Protein AF-A0A5C6ALD0-F1 (afdb_monomer)

Nearest PDB structures (foldseek):
  5f4y-assembly1_A  TM=2.436E-01  e=7.708E+00  Homo sapiens

Structure (mmCIF, N/CA/C/O backbone):
data_AF-A0A5C6ALD0-F1
#
_entry.id   AF-A0A5C6ALD0-F1
#
loop_
_atom_site.group_PDB
_atom_site.id
_atom_site.type_symbol
_atom_site.label_atom_id
_atom_site.label_alt_id
_atom_site.label_comp_id
_atom_site.label_asym_id
_atom_site.label_entity_id
_atom_site.label_seq_id
_atom_site.pdbx_PDB_ins_code
_atom_site.Cartn_x
_atom_site.Cartn_y
_atom_site.Cartn_z
_atom_site.occupancy
_atom_site.B_iso_or_equiv
_atom_site.auth_seq_id
_atom_site.auth_comp_id
_atom_site.auth_asym_id
_atom_site.auth_atom_id
_atom_site.pdbx_PDB_model_num
ATOM 1 N N . MET A 1 1 ? -8.438 16.516 -37.661 1.00 47.56 1 MET A N 1
ATOM 2 C CA . MET A 1 1 ? -7.735 15.286 -38.095 1.00 47.56 1 MET A CA 1
ATOM 3 C C . MET A 1 1 ? -7.647 15.291 -39.615 1.00 47.56 1 MET A C 1
ATOM 5 O O . MET A 1 1 ? -8.602 15.735 -40.230 1.00 47.56 1 MET A O 1
ATOM 9 N N . PHE A 1 2 ? -6.537 14.796 -40.175 1.00 42.16 2 PHE A N 1
ATOM 10 C CA . PHE A 1 2 ? -6.222 14.652 -41.613 1.00 42.16 2 PHE A CA 1
ATOM 11 C C . PHE A 1 2 ? -5.580 15.845 -42.342 1.00 42.16 2 PHE A C 1
ATOM 13 O O . PHE A 1 2 ? -6.106 16.357 -43.321 1.00 42.16 2 PHE A O 1
ATOM 20 N N . THR A 1 3 ? -4.362 16.214 -41.936 1.00 43.91 3 THR A N 1
ATOM 21 C CA . THR A 1 3 ? -3.445 17.046 -42.753 1.00 43.91 3 THR A CA 1
ATOM 22 C C . THR A 1 3 ? -2.139 16.341 -43.141 1.00 43.91 3 THR A C 1
ATOM 24 O O . THR A 1 3 ? -1.280 16.952 -43.761 1.00 43.91 3 THR A O 1
ATOM 27 N N . HIS A 1 4 ? -1.991 15.041 -42.859 1.00 41.41 4 HIS A N 1
ATOM 28 C CA . HIS A 1 4 ? -0.741 14.304 -43.118 1.00 41.41 4 HIS A CA 1
ATOM 29 C C . HIS A 1 4 ? -0.787 13.362 -44.334 1.00 41.41 4 HIS A C 1
ATOM 31 O O . HIS A 1 4 ? 0.205 12.714 -44.643 1.00 41.41 4 HIS A O 1
ATOM 37 N N . PHE A 1 5 ? -1.896 13.316 -45.081 1.00 42.81 5 PHE A N 1
ATOM 38 C CA . PHE A 1 5 ? -2.038 12.401 -46.226 1.00 42.81 5 PHE A CA 1
ATOM 39 C C . PHE A 1 5 ? -1.690 13.015 -47.595 1.00 42.81 5 PHE A C 1
ATOM 41 O O . PHE A 1 5 ? -1.869 12.368 -48.620 1.00 42.81 5 PHE A O 1
ATOM 48 N N . ARG A 1 6 ? -1.183 14.257 -47.640 1.00 40.97 6 ARG A N 1
ATOM 49 C CA . ARG A 1 6 ? -0.839 14.949 -48.901 1.00 40.97 6 ARG A CA 1
ATOM 50 C C . ARG A 1 6 ? 0.656 15.108 -49.185 1.00 40.97 6 ARG A C 1
ATOM 52 O O . ARG A 1 6 ? 1.001 15.518 -50.285 1.00 40.97 6 ARG A O 1
ATOM 59 N N . ILE A 1 7 ? 1.538 14.720 -48.264 1.00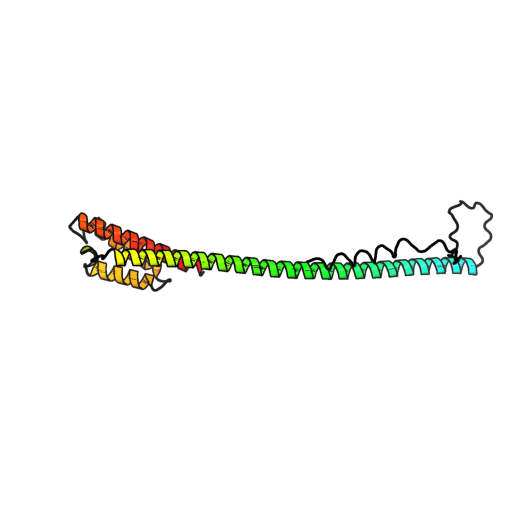 41.41 7 ILE A N 1
ATOM 60 C CA . ILE A 1 7 ? 2.997 14.788 -48.490 1.00 41.41 7 ILE A CA 1
ATOM 61 C C . ILE A 1 7 ? 3.548 13.466 -49.060 1.00 41.41 7 ILE A C 1
ATOM 63 O O . ILE A 1 7 ? 4.552 13.467 -49.763 1.00 41.41 7 ILE A O 1
ATOM 67 N N . ALA A 1 8 ? 2.829 12.351 -48.896 1.00 40.44 8 ALA A N 1
ATOM 68 C CA . ALA A 1 8 ? 3.222 11.061 -49.471 1.00 40.44 8 ALA A CA 1
ATOM 69 C C . ALA A 1 8 ? 3.021 10.961 -51.001 1.00 40.44 8 ALA A C 1
ATOM 71 O O . ALA A 1 8 ? 3.560 10.052 -51.623 1.00 40.44 8 ALA A O 1
ATOM 72 N N . LEU A 1 9 ? 2.282 11.889 -51.625 1.00 42.06 9 LEU A N 1
ATOM 73 C CA . LEU A 1 9 ? 1.991 11.837 -53.066 1.00 42.06 9 LEU A CA 1
ATOM 74 C C . LEU A 1 9 ? 2.988 12.634 -53.927 1.00 42.06 9 LEU A C 1
ATOM 76 O O . LEU A 1 9 ? 3.088 12.379 -55.120 1.00 42.06 9 LEU A O 1
ATOM 80 N N . VAL A 1 10 ? 3.769 13.549 -53.342 1.00 41.25 10 VAL A N 1
ATOM 81 C CA . VAL A 1 10 ? 4.773 14.334 -54.093 1.00 41.25 10 VAL A CA 1
ATOM 82 C C . VAL A 1 10 ? 6.108 13.584 -54.216 1.00 41.25 10 VAL A C 1
ATOM 84 O O . VAL A 1 10 ? 6.849 13.792 -55.172 1.00 41.25 10 VAL A O 1
ATOM 87 N N . LEU A 1 11 ? 6.385 12.634 -53.317 1.00 39.75 11 LEU A N 1
ATOM 88 C CA . LEU A 1 11 ? 7.575 11.772 -53.386 1.00 39.75 11 LEU A CA 1
ATOM 89 C C . LEU A 1 11 ? 7.398 10.536 -54.286 1.00 39.75 11 LEU A C 1
ATOM 91 O O . LEU A 1 11 ? 8.390 9.939 -54.691 1.00 39.75 11 LEU A O 1
ATOM 95 N N . ALA A 1 12 ? 6.164 10.182 -54.662 1.00 40.03 12 ALA A N 1
ATOM 96 C CA . ALA A 1 12 ? 5.894 9.045 -55.549 1.00 40.03 12 ALA A CA 1
ATOM 97 C C . ALA A 1 12 ? 5.946 9.403 -57.049 1.00 40.03 12 ALA A C 1
ATOM 99 O O . ALA A 1 12 ? 6.139 8.526 -57.886 1.00 40.03 12 ALA A O 1
ATOM 100 N N . THR A 1 13 ? 5.839 10.685 -57.413 1.00 41.19 13 THR A N 1
ATOM 101 C CA . THR A 1 13 ? 5.914 11.137 -58.817 1.00 41.19 13 THR A CA 1
ATOM 102 C C . THR A 1 13 ? 7.311 11.568 -59.263 1.00 41.19 13 THR A C 1
ATOM 104 O O . THR A 1 13 ? 7.501 11.859 -60.439 1.00 41.19 13 THR A O 1
ATOM 107 N N . ALA A 1 14 ? 8.309 11.551 -58.375 1.00 35.12 14 ALA A N 1
ATOM 108 C CA . ALA A 1 14 ? 9.706 11.795 -58.748 1.00 35.12 14 ALA A CA 1
ATOM 109 C C . ALA A 1 14 ? 10.450 10.523 -59.207 1.00 35.12 14 ALA A C 1
ATOM 111 O O . ALA A 1 14 ? 11.571 10.622 -59.693 1.00 35.12 14 ALA A O 1
ATOM 112 N N . ILE A 1 15 ? 9.837 9.338 -59.077 1.00 42.53 15 ILE A N 1
ATOM 113 C CA . ILE A 1 15 ? 10.493 8.051 -59.382 1.00 42.53 15 ILE A CA 1
ATOM 114 C C . ILE A 1 15 ? 9.990 7.420 -60.699 1.00 42.53 15 ILE A C 1
ATOM 116 O O . ILE A 1 15 ? 10.623 6.505 -61.212 1.00 42.53 15 ILE A O 1
ATOM 120 N N . CYS A 1 16 ? 8.926 7.941 -61.328 1.00 37.84 16 CYS A N 1
ATOM 121 C CA . CYS A 1 16 ? 8.325 7.297 -62.512 1.00 37.84 16 CYS A CA 1
ATOM 122 C C . CYS A 1 16 ? 8.219 8.148 -63.790 1.00 37.84 16 CYS A C 1
ATOM 124 O O . CYS A 1 16 ? 7.551 7.727 -64.731 1.00 37.84 16 CYS A O 1
ATOM 126 N N . SER A 1 17 ? 8.844 9.323 -63.901 1.00 38.28 17 SER A N 1
ATOM 127 C CA . SER A 1 17 ? 8.776 10.104 -65.152 1.00 38.28 17 SER A CA 1
ATOM 128 C C . SER A 1 17 ? 10.004 10.981 -65.383 1.00 38.28 17 SER A C 1
ATOM 130 O O . SER A 1 17 ? 9.930 12.203 -65.384 1.00 38.28 17 SER A O 1
ATOM 132 N N . SER A 1 18 ? 11.132 10.342 -65.668 1.00 37.34 18 SER A N 1
ATOM 133 C CA . SER A 1 18 ? 12.107 10.891 -66.609 1.00 37.34 18 SER A CA 1
ATOM 134 C C . SER A 1 18 ? 12.295 9.869 -67.721 1.00 37.34 18 SER A C 1
ATOM 136 O O . SER A 1 18 ? 13.113 8.956 -67.686 1.00 37.34 18 SER A O 1
ATOM 138 N N . THR A 1 19 ? 11.391 10.012 -68.683 1.00 37.28 19 THR A N 1
ATOM 139 C CA . THR A 1 19 ? 11.599 9.788 -70.109 1.00 37.28 19 THR A CA 1
ATOM 140 C C . THR A 1 19 ? 13.042 9.498 -70.505 1.00 37.28 19 THR A C 1
ATOM 142 O O . THR A 1 19 ? 13.931 10.333 -70.350 1.00 37.28 19 THR A O 1
ATOM 145 N N . VAL A 1 20 ? 13.191 8.323 -71.110 1.00 42.69 20 VAL A N 1
ATOM 146 C CA . VAL A 1 20 ? 14.097 7.988 -72.209 1.00 42.69 20 VAL A CA 1
ATOM 147 C C . VAL A 1 20 ? 14.504 9.240 -72.995 1.00 42.69 20 VAL A C 1
ATOM 149 O O . VAL A 1 20 ? 13.824 9.681 -73.915 1.00 42.69 20 VAL A O 1
ATOM 152 N N . GLY A 1 21 ? 15.624 9.821 -72.598 1.00 34.34 21 GLY A N 1
ATOM 153 C CA . GLY A 1 21 ? 16.376 10.800 -73.355 1.00 34.34 21 GLY A CA 1
ATOM 154 C C . GLY A 1 21 ? 17.800 10.297 -73.321 1.00 34.34 21 GLY A C 1
ATOM 155 O O . GLY A 1 21 ? 18.462 10.395 -72.293 1.00 34.34 21 GLY A O 1
ATOM 156 N N . GLN A 1 22 ? 18.228 9.666 -74.411 1.00 42.12 22 GLN A N 1
ATOM 157 C CA . GLN A 1 22 ? 19.610 9.257 -74.611 1.00 42.12 22 GLN A CA 1
ATOM 158 C C . GLN A 1 22 ? 20.514 10.489 -74.465 1.00 42.12 22 GLN A C 1
ATOM 160 O O . GLN A 1 22 ? 20.701 11.243 -75.414 1.00 42.12 22 GLN A O 1
ATOM 165 N N . SER A 1 23 ? 21.094 10.697 -73.287 1.00 35.31 23 SER A N 1
ATOM 166 C CA . SER A 1 23 ? 22.407 11.314 -73.199 1.00 35.31 23 SER A CA 1
ATOM 167 C C . SER A 1 23 ? 23.382 10.164 -73.007 1.00 35.31 23 SER A C 1
ATOM 169 O O . SER A 1 23 ? 23.429 9.490 -71.980 1.00 35.31 23 SER A O 1
ATOM 171 N N . THR A 1 24 ? 24.119 9.866 -74.070 1.00 44.69 24 THR A N 1
ATOM 172 C CA . THR A 1 24 ? 25.317 9.032 -74.028 1.00 44.69 24 THR A CA 1
ATOM 173 C C . THR A 1 24 ? 26.349 9.735 -73.154 1.00 44.69 24 THR A C 1
ATOM 175 O O . THR A 1 24 ? 27.266 10.386 -73.647 1.00 44.69 24 THR A O 1
ATOM 178 N N . GLN A 1 25 ? 26.174 9.647 -71.839 1.00 37.97 25 GLN A N 1
ATOM 179 C CA . GLN A 1 25 ? 27.229 9.929 -70.891 1.00 37.97 25 GLN A CA 1
ATOM 180 C C . GLN A 1 25 ? 28.052 8.650 -70.812 1.00 37.97 25 GLN A C 1
ATOM 182 O O . GLN A 1 25 ? 27.651 7.654 -70.215 1.00 37.97 25 GLN A O 1
ATOM 187 N N . SER A 1 26 ? 29.158 8.660 -71.547 1.00 41.19 26 SER A N 1
ATOM 188 C CA . SER A 1 26 ? 30.151 7.597 -71.613 1.00 41.19 26 SER A CA 1
ATOM 189 C C . SER A 1 26 ? 30.612 7.212 -70.206 1.00 41.19 26 SER A C 1
ATOM 191 O O . SER A 1 26 ? 31.485 7.863 -69.631 1.00 41.19 26 SER A O 1
ATOM 193 N N . GLY A 1 27 ? 30.011 6.162 -69.649 1.00 38.25 27 GLY A N 1
ATOM 194 C CA . GLY A 1 27 ? 30.560 5.460 -68.499 1.00 38.25 27 GLY A CA 1
ATOM 195 C C . GLY A 1 27 ? 31.882 4.791 -68.890 1.00 38.25 27 GLY A C 1
ATOM 196 O O . GLY A 1 27 ? 32.079 4.472 -70.068 1.00 38.25 27 GLY A O 1
ATOM 197 N N . PRO A 1 28 ? 32.809 4.580 -67.942 1.00 48.25 28 PRO A N 1
ATOM 198 C CA . PRO A 1 28 ? 33.998 3.792 -68.218 1.00 48.25 28 PRO A CA 1
ATOM 199 C C . PRO A 1 28 ? 33.555 2.398 -68.677 1.00 48.25 28 PRO A C 1
ATOM 201 O O . PRO A 1 28 ? 32.796 1.712 -67.993 1.00 48.25 28 PRO A O 1
ATOM 204 N N . TYR A 1 29 ? 33.985 2.024 -69.880 1.00 43.09 29 TYR A N 1
ATOM 205 C CA . TYR A 1 29 ? 33.762 0.712 -70.473 1.00 43.09 29 TYR A CA 1
ATOM 206 C C . TYR A 1 29 ? 34.340 -0.358 -69.541 1.00 43.09 29 TYR A C 1
ATOM 208 O O . TYR A 1 29 ? 35.558 -0.487 -69.416 1.00 43.09 29 TYR A O 1
ATOM 216 N N . TRP A 1 30 ? 33.467 -1.104 -68.870 1.00 40.94 30 TRP A N 1
ATOM 217 C CA . TRP A 1 30 ? 33.840 -2.348 -68.211 1.00 40.94 30 TRP A CA 1
ATOM 218 C C . TRP A 1 30 ? 33.859 -3.435 -69.286 1.00 40.94 30 TRP A C 1
ATOM 220 O O . TRP A 1 30 ? 32.805 -3.703 -69.869 1.00 40.94 30 TRP A O 1
ATOM 230 N N . PRO A 1 31 ? 35.015 -4.047 -69.597 1.00 40.59 31 PRO A N 1
ATOM 231 C CA . PRO A 1 31 ? 35.033 -5.168 -70.514 1.00 40.59 31 PRO A CA 1
ATOM 232 C C . PRO A 1 31 ? 34.273 -6.322 -69.859 1.00 40.59 31 PRO A C 1
ATOM 234 O O . PRO A 1 31 ? 34.564 -6.728 -68.733 1.00 40.59 31 PRO A O 1
ATOM 237 N N . SER A 1 32 ? 33.265 -6.809 -70.572 1.00 39.66 32 SER A N 1
ATOM 238 C CA . SER A 1 32 ? 32.539 -8.038 -70.287 1.00 39.66 32 SER A CA 1
ATOM 239 C C . SER A 1 32 ? 33.510 -9.199 -70.056 1.00 39.66 32 SER A C 1
ATOM 241 O O . SER A 1 32 ? 34.536 -9.303 -70.727 1.00 39.66 32 SER A O 1
ATOM 243 N N . ASN A 1 33 ? 33.155 -10.077 -69.112 1.00 41.72 33 ASN A N 1
ATOM 244 C CA . ASN A 1 33 ? 33.812 -11.355 -68.822 1.00 41.72 33 ASN A CA 1
ATOM 245 C C . ASN A 1 33 ? 33.741 -12.316 -70.028 1.00 41.72 33 ASN A C 1
ATOM 247 O O . ASN A 1 33 ? 33.060 -13.339 -69.983 1.00 41.72 33 ASN A O 1
ATOM 251 N N . GLU A 1 34 ? 34.441 -12.000 -71.109 1.00 41.84 34 GLU A N 1
ATOM 252 C CA . GLU A 1 34 ? 34.812 -12.960 -72.140 1.00 41.84 34 GLU A CA 1
ATOM 253 C C . GLU A 1 34 ? 36.211 -13.498 -71.809 1.00 41.84 34 GLU A C 1
ATOM 255 O O . GLU A 1 34 ? 37.117 -12.705 -71.531 1.00 41.84 34 GLU A O 1
ATOM 260 N N . PRO A 1 35 ? 36.444 -14.825 -71.829 1.00 44.66 35 PRO A N 1
ATOM 261 C CA . PRO A 1 35 ? 37.791 -15.366 -71.734 1.00 44.66 35 PRO A CA 1
ATOM 262 C C . PRO A 1 35 ? 38.540 -15.027 -73.028 1.00 44.66 35 PRO A C 1
ATOM 264 O O . PRO A 1 35 ? 38.529 -15.777 -74.003 1.00 44.66 35 PRO A O 1
ATOM 267 N N . TYR A 1 36 ? 39.169 -13.853 -73.044 1.00 40.59 36 TYR A N 1
ATOM 268 C CA . TYR A 1 36 ? 39.941 -13.344 -74.170 1.00 40.59 36 TYR A CA 1
ATOM 269 C C . TYR A 1 36 ? 41.269 -14.112 -74.272 1.00 40.59 36 TYR A C 1
ATOM 271 O O . TYR A 1 36 ? 42.311 -13.681 -73.781 1.00 40.59 36 TYR A O 1
ATOM 279 N N . TYR A 1 37 ? 41.245 -15.274 -74.926 1.00 39.97 37 TYR A N 1
ATOM 280 C CA . TYR A 1 37 ? 42.447 -15.921 -75.456 1.00 39.97 37 TYR A CA 1
ATOM 281 C C . TYR A 1 37 ? 42.882 -15.192 -76.738 1.00 39.97 37 TYR A C 1
ATOM 283 O O . TYR A 1 37 ? 42.715 -15.684 -77.850 1.00 39.97 37 TYR A O 1
ATOM 291 N N . GLY A 1 38 ? 43.411 -13.978 -76.579 1.00 37.31 38 GLY A N 1
ATOM 292 C CA . GLY A 1 38 ? 44.079 -13.210 -77.632 1.00 37.31 38 GLY A CA 1
ATOM 293 C C . GLY A 1 38 ? 45.544 -12.953 -77.261 1.00 37.31 38 GLY A C 1
ATOM 294 O O . GLY A 1 38 ? 45.864 -12.918 -76.071 1.00 37.31 38 GLY A O 1
ATOM 295 N N . PRO A 1 39 ? 46.457 -12.793 -78.238 1.00 41.31 39 PRO A N 1
ATOM 296 C CA . PRO A 1 39 ? 47.889 -12.686 -77.972 1.00 41.31 39 PRO A CA 1
ATOM 297 C C . PRO A 1 39 ? 48.172 -11.495 -77.050 1.00 41.31 39 PRO A C 1
ATOM 299 O O . PRO A 1 39 ? 47.864 -10.351 -77.390 1.00 41.31 39 PRO A O 1
ATOM 302 N N . GLN A 1 40 ? 48.754 -11.781 -75.881 1.00 46.69 40 GLN A N 1
ATOM 303 C CA . GLN A 1 40 ? 49.165 -10.800 -74.879 1.00 46.69 40 GLN A CA 1
ATOM 304 C C . GLN A 1 40 ? 50.178 -9.831 -75.500 1.00 46.69 40 GLN A C 1
ATOM 306 O O . GLN A 1 40 ? 51.379 -10.095 -75.538 1.00 46.69 40 GLN A O 1
ATOM 311 N N . ARG A 1 41 ? 49.705 -8.693 -76.017 1.00 49.56 41 ARG A N 1
ATOM 312 C CA . ARG A 1 41 ? 50.593 -7.562 -76.293 1.00 49.56 41 ARG A CA 1
ATOM 313 C C . ARG A 1 41 ? 51.067 -7.021 -74.942 1.00 49.56 41 ARG A C 1
ATOM 315 O O . ARG A 1 41 ? 50.229 -6.864 -74.053 1.00 49.56 41 ARG A O 1
ATOM 322 N N . PRO A 1 42 ? 52.365 -6.728 -74.765 1.00 49.56 42 PRO A N 1
ATOM 323 C CA . PRO A 1 42 ? 52.845 -6.148 -73.521 1.00 49.56 42 PRO A CA 1
ATOM 324 C C . PRO A 1 42 ? 52.100 -4.832 -73.281 1.00 49.56 42 PRO A C 1
ATOM 326 O O . PRO A 1 42 ? 52.130 -3.928 -74.119 1.00 49.56 42 PRO A O 1
ATOM 329 N N . LEU A 1 43 ? 51.379 -4.752 -72.159 1.00 56.09 43 LEU A N 1
ATOM 330 C CA . LEU A 1 43 ? 50.770 -3.513 -71.684 1.00 56.09 43 LEU A CA 1
ATOM 331 C C . LEU A 1 43 ? 51.861 -2.438 -71.658 1.00 56.09 43 LEU A C 1
ATOM 333 O O . LEU A 1 43 ? 52.932 -2.653 -71.090 1.00 56.09 43 LEU A O 1
ATOM 337 N N . SER A 1 44 ? 51.606 -1.281 -72.274 1.00 60.78 44 SER A N 1
ATOM 338 C CA . SER A 1 44 ? 52.513 -0.147 -72.112 1.00 60.78 44 SER A CA 1
ATOM 339 C C . SER A 1 44 ? 52.607 0.185 -70.621 1.00 60.78 44 SER A C 1
ATOM 341 O O . SER A 1 44 ? 51.613 0.080 -69.896 1.00 60.78 44 SER A O 1
ATOM 343 N N . ALA A 1 45 ? 53.786 0.594 -70.146 1.00 60.88 45 ALA A N 1
ATOM 344 C CA . ALA A 1 45 ? 53.995 0.933 -68.735 1.00 60.88 45 ALA A CA 1
ATOM 345 C C . ALA A 1 45 ? 52.938 1.932 -68.215 1.00 60.88 45 ALA A C 1
ATOM 347 O O . ALA A 1 45 ? 52.471 1.838 -67.083 1.00 60.88 45 ALA A O 1
ATOM 348 N N . THR A 1 46 ? 52.482 2.836 -69.086 1.00 69.44 46 THR A N 1
ATOM 349 C CA . THR A 1 46 ? 51.404 3.792 -68.818 1.00 69.44 46 THR A CA 1
ATOM 350 C C . THR A 1 46 ? 50.027 3.134 -68.654 1.00 69.44 46 THR A C 1
ATOM 352 O O . THR A 1 46 ? 49.245 3.574 -67.817 1.00 69.44 46 THR A O 1
ATOM 355 N N . GLY A 1 47 ? 49.708 2.091 -69.427 1.00 64.75 47 GLY A N 1
ATOM 356 C CA . GLY A 1 47 ? 48.442 1.355 -69.325 1.00 64.75 47 GLY A CA 1
ATOM 357 C C . GLY A 1 47 ? 48.346 0.522 -68.047 1.00 64.75 47 GLY A C 1
ATOM 358 O O . GLY A 1 47 ? 47.326 0.570 -67.363 1.00 64.75 47 GLY A O 1
ATOM 359 N N . ALA A 1 48 ? 49.435 -0.160 -67.679 1.00 68.38 48 ALA A N 1
ATOM 360 C CA . ALA A 1 48 ? 49.524 -0.884 -66.410 1.00 68.38 48 ALA A CA 1
ATOM 361 C C . ALA A 1 48 ? 49.394 0.067 -65.204 1.00 68.38 48 ALA A C 1
ATOM 363 O O . ALA A 1 48 ? 48.645 -0.219 -64.273 1.00 68.38 48 ALA A O 1
ATOM 364 N N . TRP A 1 49 ? 50.044 1.237 -65.260 1.00 75.69 49 TRP A N 1
ATOM 365 C CA . TRP A 1 49 ? 49.936 2.263 -64.218 1.00 75.69 49 TRP A CA 1
ATOM 366 C C . TRP A 1 49 ? 48.513 2.822 -64.076 1.00 75.69 49 TRP A C 1
ATOM 368 O O . TRP A 1 49 ? 48.022 2.961 -62.961 1.00 75.69 49 TRP A O 1
ATOM 378 N N . ARG A 1 50 ? 47.815 3.104 -65.187 1.00 70.06 50 ARG A N 1
ATOM 379 C CA . ARG A 1 50 ? 46.427 3.606 -65.150 1.00 70.06 50 ARG A CA 1
ATOM 380 C C . ARG A 1 50 ? 45.448 2.586 -64.581 1.00 70.06 50 ARG A C 1
ATOM 382 O O . ARG A 1 50 ? 44.549 2.969 -63.840 1.00 70.06 50 ARG A O 1
ATOM 389 N N . TYR A 1 51 ? 45.624 1.310 -64.917 1.00 75.06 51 TYR A N 1
ATOM 390 C CA . TYR A 1 51 ? 44.811 0.244 -64.343 1.00 75.06 51 TYR A CA 1
ATOM 391 C C . TYR A 1 51 ? 45.030 0.152 -62.829 1.00 75.06 51 TYR A C 1
ATOM 393 O O . TYR A 1 51 ? 44.070 0.235 -62.067 1.00 75.06 51 TYR A O 1
ATOM 401 N N . ASP A 1 52 ? 46.285 0.093 -62.384 1.00 73.19 52 ASP A N 1
ATOM 402 C CA . ASP A 1 52 ? 46.617 0.024 -60.958 1.00 73.19 52 ASP A CA 1
ATOM 403 C C . ASP A 1 52 ? 46.124 1.262 -60.182 1.00 73.19 52 ASP A C 1
ATOM 405 O O . ASP A 1 52 ? 45.591 1.153 -59.078 1.00 73.19 52 ASP A O 1
ATOM 409 N N . GLN A 1 53 ? 46.196 2.443 -60.799 1.00 75.69 53 GLN A N 1
ATOM 410 C CA . GLN A 1 53 ? 45.636 3.678 -60.254 1.00 75.69 53 GLN A CA 1
ATOM 411 C C . GLN A 1 53 ? 44.105 3.613 -60.124 1.00 75.69 53 GLN A C 1
ATOM 413 O O . GLN A 1 53 ? 43.568 3.948 -59.070 1.00 75.69 53 GLN A O 1
ATOM 418 N N . SER A 1 54 ? 43.400 3.118 -61.146 1.00 74.50 54 SER A N 1
ATOM 419 C CA . SER A 1 54 ? 41.937 2.978 -61.109 1.00 74.50 54 SER A CA 1
ATOM 420 C C . SER A 1 54 ? 41.462 1.980 -60.047 1.00 74.50 54 SER A C 1
ATOM 422 O O . SER A 1 54 ? 40.454 2.212 -59.384 1.00 74.50 54 SER A O 1
ATOM 424 N N . VAL A 1 55 ? 42.224 0.903 -59.823 1.00 78.50 55 VAL A N 1
ATOM 425 C CA . VAL A 1 55 ? 41.950 -0.080 -58.767 1.00 78.50 55 VAL A CA 1
ATOM 426 C C . VAL A 1 55 ? 42.121 0.560 -57.388 1.00 78.50 55 VAL A C 1
ATOM 428 O O . VAL A 1 55 ? 41.260 0.394 -56.522 1.00 78.50 55 VAL A O 1
ATOM 431 N N . ARG A 1 56 ? 43.186 1.345 -57.177 1.00 79.88 56 ARG A N 1
ATOM 432 C CA . ARG A 1 56 ? 43.386 2.086 -55.921 1.00 79.88 56 ARG A CA 1
ATOM 433 C C . ARG A 1 56 ? 42.273 3.098 -55.663 1.00 79.88 56 ARG A C 1
ATOM 435 O O . ARG A 1 56 ? 41.764 3.161 -54.547 1.00 79.88 56 ARG A O 1
ATOM 442 N N . GLU A 1 57 ? 41.875 3.856 -56.680 1.00 80.12 57 GLU A N 1
ATOM 443 C CA . GLU A 1 57 ? 40.783 4.832 -56.583 1.00 80.12 57 GLU A CA 1
ATOM 444 C C . GLU A 1 57 ? 39.440 4.153 -56.282 1.00 80.12 57 GLU A C 1
ATOM 446 O O . GLU A 1 57 ? 38.692 4.631 -55.429 1.00 80.12 57 GLU A O 1
ATOM 451 N N . PHE A 1 58 ? 39.171 2.995 -56.893 1.00 82.12 58 PHE A N 1
ATOM 452 C CA . PHE A 1 58 ? 37.985 2.190 -56.607 1.00 82.12 58 PHE A CA 1
ATOM 453 C C . PHE A 1 58 ? 37.944 1.716 -55.148 1.00 82.12 58 PHE A C 1
ATOM 455 O O . PHE A 1 58 ? 36.945 1.929 -54.459 1.00 82.12 58 PHE A O 1
ATOM 462 N N . TYR A 1 59 ? 39.030 1.128 -54.636 1.00 84.06 59 TYR A N 1
ATOM 463 C CA . TYR A 1 59 ? 39.081 0.688 -53.237 1.00 84.06 59 TYR A CA 1
ATOM 464 C C . TYR A 1 59 ? 39.030 1.853 -52.248 1.00 84.06 59 TYR A C 1
ATOM 466 O O . TYR A 1 59 ? 38.427 1.723 -51.183 1.00 84.06 59 TYR A O 1
ATOM 474 N N . HIS A 1 60 ? 39.607 3.002 -52.601 1.00 87.12 60 HIS A N 1
ATOM 475 C CA . HIS A 1 60 ? 39.505 4.212 -51.794 1.00 87.12 60 HIS A CA 1
ATOM 476 C C . HIS A 1 60 ? 38.058 4.729 -51.727 1.00 87.12 60 HIS A C 1
ATOM 478 O O . HIS A 1 60 ? 37.570 5.037 -50.641 1.00 87.12 60 HIS A O 1
ATOM 484 N N . ALA A 1 61 ? 37.346 4.767 -52.859 1.00 81.94 61 ALA A N 1
ATOM 485 C CA . ALA A 1 61 ? 35.936 5.160 -52.916 1.00 81.94 61 ALA A CA 1
ATOM 486 C C . ALA A 1 61 ? 35.022 4.179 -52.159 1.00 81.94 61 ALA A C 1
ATOM 488 O O . ALA A 1 61 ? 34.099 4.589 -51.457 1.00 81.94 61 ALA A O 1
ATOM 489 N N . LEU A 1 62 ? 35.304 2.878 -52.244 1.00 82.81 62 LEU A N 1
ATOM 490 C CA . LEU A 1 62 ? 34.559 1.856 -51.510 1.00 82.81 62 LEU A CA 1
ATOM 491 C C . LEU A 1 62 ? 34.833 1.942 -49.997 1.00 82.81 62 LEU A C 1
ATOM 493 O O . LEU A 1 62 ? 33.924 1.791 -49.181 1.00 82.81 62 LEU A O 1
ATOM 497 N N . GLY A 1 63 ? 36.074 2.256 -49.613 1.00 83.44 63 GLY A N 1
ATOM 498 C CA . GLY A 1 63 ? 36.459 2.540 -48.233 1.00 83.44 63 GLY A CA 1
ATOM 499 C C . GLY A 1 63 ? 35.741 3.762 -47.657 1.00 83.44 63 GLY A C 1
ATOM 500 O O . GLY A 1 63 ? 35.181 3.673 -46.564 1.00 83.44 63 GLY A O 1
ATOM 501 N N . SER A 1 64 ? 35.694 4.874 -48.397 1.00 84.81 64 SER A N 1
ATOM 502 C CA . SER A 1 64 ? 35.009 6.094 -47.952 1.00 84.81 64 SER A CA 1
ATOM 503 C C . SER A 1 64 ? 33.491 5.908 -47.857 1.00 84.81 64 SER A C 1
ATOM 505 O O . SER A 1 64 ? 32.878 6.349 -46.884 1.00 84.81 64 SER A O 1
ATOM 507 N N . GLN A 1 65 ? 32.878 5.176 -48.792 1.00 82.94 65 GLN A N 1
ATOM 508 C CA . GLN A 1 65 ? 31.451 4.850 -48.738 1.00 82.94 65 GLN A CA 1
ATOM 509 C C . GLN A 1 65 ? 31.104 3.968 -47.528 1.00 82.94 65 GLN A C 1
ATOM 511 O O . GLN A 1 65 ? 30.116 4.222 -46.834 1.00 82.94 65 GLN A O 1
ATOM 516 N N . ASN A 1 66 ? 31.931 2.962 -47.230 1.00 87.75 66 ASN A N 1
ATOM 517 C CA . ASN A 1 66 ? 31.739 2.105 -46.058 1.00 87.75 66 ASN A CA 1
ATOM 518 C C . ASN A 1 66 ? 31.914 2.873 -44.741 1.00 87.75 66 ASN A C 1
ATOM 520 O O . ASN A 1 66 ? 31.179 2.620 -43.786 1.00 87.75 66 ASN A O 1
ATOM 524 N N . GLN A 1 67 ? 32.847 3.828 -44.685 1.00 87.88 67 GLN A N 1
ATOM 525 C CA . GLN A 1 67 ? 33.031 4.701 -43.522 1.00 87.88 67 GLN A CA 1
ATOM 526 C C . GLN A 1 67 ? 31.809 5.595 -43.287 1.00 87.88 67 GLN A C 1
ATOM 528 O O . GLN A 1 67 ? 31.282 5.611 -42.177 1.00 87.88 67 GLN A O 1
ATOM 533 N N . LEU A 1 68 ? 31.294 6.248 -44.333 1.00 85.81 68 LEU A N 1
ATOM 534 C CA . LEU A 1 68 ? 30.085 7.076 -44.242 1.00 85.81 68 LEU A CA 1
ATOM 535 C C . LEU A 1 68 ? 28.860 6.261 -43.810 1.00 85.81 68 LEU A C 1
ATOM 537 O O . LEU A 1 68 ? 28.105 6.681 -42.935 1.00 85.81 68 LEU A O 1
ATOM 541 N N . SER A 1 69 ? 28.688 5.060 -44.368 1.00 84.38 69 SER A N 1
ATOM 542 C CA . SER A 1 69 ? 27.619 4.141 -43.959 1.00 84.38 69 SER A CA 1
ATOM 543 C C . SER A 1 69 ? 27.755 3.729 -42.486 1.00 84.38 69 SER A C 1
ATOM 545 O O . SER A 1 69 ? 26.775 3.704 -41.739 1.00 84.38 69 SER A O 1
ATOM 547 N N . ALA A 1 70 ? 28.977 3.463 -42.014 1.00 88.44 70 ALA A N 1
ATOM 548 C CA . ALA A 1 70 ? 29.226 3.138 -40.612 1.00 88.44 70 ALA A CA 1
ATOM 549 C C . ALA A 1 70 ? 28.928 4.316 -39.665 1.00 88.44 70 ALA A C 1
ATOM 551 O O . ALA A 1 70 ? 28.417 4.097 -38.565 1.00 88.44 70 ALA A O 1
ATOM 552 N N . GLU A 1 71 ? 29.222 5.551 -40.068 1.00 90.06 71 GLU A N 1
ATOM 553 C CA . GLU A 1 71 ? 28.916 6.755 -39.288 1.00 90.06 71 GLU A CA 1
ATOM 554 C C . GLU A 1 71 ? 27.413 7.026 -39.198 1.00 90.06 71 GLU A C 1
ATOM 556 O O . GLU A 1 71 ? 26.907 7.260 -38.097 1.00 90.06 71 GLU A O 1
ATOM 561 N N . LEU A 1 72 ? 26.685 6.901 -40.311 1.00 88.50 72 LEU A N 1
ATOM 562 C CA . LEU A 1 72 ? 25.223 7.017 -40.331 1.00 88.50 72 LEU A CA 1
ATOM 563 C C . LEU A 1 72 ? 24.571 5.975 -39.420 1.00 88.50 72 LEU A C 1
ATOM 565 O O . LEU A 1 72 ? 23.781 6.330 -38.547 1.00 88.50 72 LEU A O 1
ATOM 569 N N . ASN A 1 73 ? 24.993 4.712 -39.522 1.00 88.31 73 ASN A N 1
ATOM 570 C CA . ASN A 1 73 ? 24.501 3.647 -38.647 1.00 88.31 73 ASN A CA 1
ATOM 571 C C . ASN A 1 73 ? 24.779 3.942 -37.163 1.00 88.31 73 ASN A C 1
ATOM 573 O O . ASN A 1 73 ? 23.936 3.694 -36.302 1.00 88.31 73 ASN A O 1
ATOM 577 N N . ARG A 1 74 ? 25.952 4.495 -36.824 1.00 88.88 74 ARG A N 1
ATOM 578 C CA . ARG A 1 74 ? 26.266 4.894 -35.439 1.00 88.88 74 ARG A CA 1
ATOM 579 C C . ARG A 1 74 ? 25.363 6.022 -34.953 1.00 88.88 74 ARG A C 1
ATOM 581 O O . ARG A 1 74 ? 24.939 5.990 -33.796 1.00 88.88 74 ARG A O 1
ATOM 588 N N . PHE A 1 75 ? 25.069 6.993 -35.813 1.00 90.62 75 PHE A N 1
ATOM 589 C CA . PHE A 1 75 ? 24.168 8.095 -35.497 1.00 90.62 75 PHE A CA 1
ATOM 590 C C . PHE A 1 75 ? 22.727 7.607 -35.287 1.00 90.62 75 PHE A C 1
ATOM 592 O O . PHE A 1 75 ? 22.109 7.934 -34.273 1.00 90.62 75 PHE A O 1
ATOM 599 N N . GLU A 1 76 ? 22.217 6.747 -36.169 1.00 89.94 76 GLU A N 1
ATOM 600 C CA . GLU A 1 76 ? 20.898 6.113 -36.037 1.00 89.94 76 GLU A CA 1
ATOM 601 C C . GLU A 1 76 ? 20.795 5.263 -34.762 1.00 89.94 76 GLU A C 1
ATOM 603 O O . GLU A 1 76 ? 19.848 5.386 -33.987 1.00 89.94 76 GLU A O 1
ATOM 608 N N . ILE A 1 77 ? 21.821 4.466 -34.449 1.00 88.75 77 ILE A N 1
ATOM 609 C CA . ILE A 1 77 ? 21.873 3.721 -33.183 1.00 88.75 77 ILE A CA 1
ATOM 610 C C . ILE A 1 77 ? 21.864 4.684 -31.985 1.00 88.75 77 ILE A C 1
ATOM 612 O O . ILE A 1 77 ? 21.238 4.395 -30.961 1.00 88.75 77 ILE A O 1
ATOM 616 N N . GLY A 1 78 ? 22.557 5.819 -32.086 1.00 85.94 78 GLY A N 1
ATOM 617 C CA . GLY A 1 78 ? 22.578 6.859 -31.061 1.00 85.94 78 GLY A CA 1
ATOM 618 C C . GLY A 1 78 ? 21.192 7.445 -30.790 1.00 85.94 78 GLY A C 1
ATOM 619 O O . GLY A 1 78 ? 20.766 7.477 -29.631 1.00 85.94 78 GLY A O 1
ATOM 620 N N . THR A 1 79 ? 20.482 7.837 -31.849 1.00 89.81 79 THR A N 1
ATOM 621 C CA . THR A 1 79 ? 19.140 8.442 -31.781 1.00 89.81 79 THR A CA 1
ATOM 622 C C . THR A 1 79 ? 18.098 7.461 -31.242 1.00 89.81 79 THR A C 1
ATOM 624 O O . THR A 1 79 ? 17.424 7.764 -30.251 1.00 89.81 79 THR A O 1
ATOM 627 N N . VAL A 1 80 ? 18.059 6.232 -31.764 1.00 90.69 80 VAL A N 1
ATOM 628 C CA . VAL A 1 80 ? 17.157 5.173 -31.276 1.00 90.69 80 VAL A CA 1
ATOM 629 C C . VAL A 1 80 ? 17.423 4.859 -29.801 1.00 90.69 80 VAL A C 1
ATOM 631 O O . VAL A 1 80 ? 16.493 4.690 -29.009 1.00 90.69 80 VAL A O 1
ATOM 634 N N . ARG A 1 81 ? 18.694 4.828 -29.373 1.00 89.75 81 ARG A N 1
ATOM 635 C CA . ARG A 1 81 ? 19.040 4.619 -27.956 1.00 89.75 81 ARG A CA 1
ATOM 636 C C . ARG A 1 81 ? 18.601 5.782 -27.068 1.00 89.75 81 ARG A C 1
ATOM 638 O O . ARG A 1 81 ? 18.203 5.521 -25.932 1.00 89.75 81 ARG A O 1
ATOM 645 N N . SER A 1 82 ? 18.683 7.035 -27.524 1.00 86.69 82 SER A N 1
ATOM 646 C CA . SER A 1 82 ? 18.163 8.179 -26.760 1.00 86.69 82 SER A CA 1
ATOM 647 C C . SER A 1 82 ? 16.645 8.150 -26.634 1.00 86.69 82 SER A C 1
ATOM 649 O O . SER A 1 82 ? 16.148 8.293 -25.519 1.00 86.69 82 SER A O 1
ATOM 651 N N . GLU A 1 83 ? 15.920 7.864 -27.714 1.00 89.38 83 GLU A N 1
ATOM 652 C CA . GLU A 1 83 ? 14.458 7.742 -27.686 1.00 89.38 83 GLU A CA 1
ATOM 653 C C . GLU A 1 83 ? 14.013 6.593 -26.776 1.00 89.38 83 GLU A C 1
ATOM 655 O O . GLU A 1 83 ? 13.126 6.753 -25.939 1.00 89.38 83 GLU A O 1
ATOM 660 N N . ALA A 1 84 ? 14.690 5.443 -26.851 1.00 89.06 84 ALA A N 1
ATOM 661 C CA . ALA A 1 84 ? 14.407 4.305 -25.983 1.00 89.06 84 ALA A CA 1
ATOM 662 C C . ALA A 1 84 ? 14.699 4.586 -24.499 1.00 89.06 84 ALA A C 1
ATOM 664 O O . ALA A 1 84 ? 14.102 3.943 -23.632 1.00 89.06 84 ALA A O 1
ATOM 665 N N . ARG A 1 85 ? 15.641 5.484 -24.177 1.00 90.06 85 ARG A N 1
ATOM 666 C CA . ARG A 1 85 ? 15.881 5.939 -22.795 1.00 90.06 85 ARG A CA 1
ATOM 667 C C . ARG A 1 85 ? 14.778 6.888 -22.341 1.00 90.06 85 ARG A C 1
ATOM 669 O O . ARG A 1 85 ? 14.133 6.597 -21.343 1.00 90.06 85 ARG A O 1
ATOM 676 N N . PHE A 1 86 ? 14.485 7.915 -23.134 1.00 91.56 86 PHE A N 1
ATOM 677 C CA . PHE A 1 86 ? 13.416 8.873 -22.853 1.00 91.56 86 PHE A CA 1
ATOM 678 C C . PHE A 1 86 ? 12.064 8.181 -22.621 1.00 91.56 86 PHE A C 1
ATOM 680 O O . PHE A 1 86 ? 11.410 8.400 -21.605 1.00 91.56 86 PHE A O 1
ATOM 687 N N . ASN A 1 87 ? 11.690 7.248 -23.501 1.00 91.19 87 ASN A N 1
ATOM 688 C CA . ASN A 1 87 ? 10.453 6.481 -23.364 1.00 91.19 87 ASN A CA 1
ATOM 689 C C . ASN A 1 87 ? 10.445 5.589 -22.115 1.00 91.19 87 ASN A C 1
ATOM 691 O O . ASN A 1 87 ? 9.390 5.371 -21.520 1.00 91.19 87 ASN A O 1
ATOM 695 N N . ARG A 1 88 ? 11.596 5.046 -21.700 1.00 90.62 88 ARG A N 1
ATOM 696 C CA . ARG A 1 88 ? 11.691 4.270 -20.454 1.00 90.62 88 ARG A CA 1
ATOM 697 C C . ARG A 1 88 ? 11.498 5.154 -19.229 1.00 90.62 88 ARG A C 1
ATOM 699 O O . ARG A 1 88 ? 10.762 4.750 -18.330 1.00 90.62 88 ARG A O 1
ATOM 706 N N . ASP A 1 89 ? 12.104 6.334 -19.217 1.00 89.50 89 ASP A N 1
ATOM 707 C CA . ASP A 1 89 ? 12.001 7.277 -18.104 1.00 89.50 89 ASP A CA 1
ATOM 708 C C . ASP A 1 89 ? 10.573 7.826 -17.979 1.00 89.50 89 ASP A C 1
ATOM 710 O O . ASP A 1 89 ? 9.977 7.722 -16.907 1.00 89.50 89 ASP A O 1
ATOM 714 N N . ALA A 1 90 ? 9.948 8.230 -19.089 1.00 88.62 90 ALA A N 1
ATOM 715 C CA . ALA A 1 90 ? 8.544 8.648 -19.110 1.00 88.62 90 ALA A CA 1
ATOM 716 C C . ALA A 1 90 ? 7.594 7.535 -18.619 1.00 88.62 90 ALA A C 1
ATOM 718 O O . ALA A 1 90 ? 6.714 7.758 -17.786 1.00 88.62 90 ALA A O 1
ATOM 719 N N . ASN A 1 91 ? 7.799 6.290 -19.067 1.00 90.06 91 ASN A N 1
ATOM 720 C CA . ASN A 1 91 ? 7.006 5.153 -18.590 1.00 90.06 91 ASN A CA 1
ATOM 721 C C . ASN A 1 91 ? 7.232 4.858 -17.100 1.00 90.06 91 ASN A C 1
ATOM 723 O O . ASN A 1 91 ? 6.309 4.426 -16.404 1.00 90.06 91 ASN A O 1
ATOM 727 N N . ARG A 1 92 ? 8.449 5.073 -16.591 1.00 90.69 92 ARG A N 1
ATOM 728 C CA . ARG A 1 92 ? 8.756 4.930 -15.166 1.00 90.69 92 ARG A CA 1
ATOM 729 C C . ARG A 1 92 ? 8.023 5.988 -14.342 1.00 90.69 92 ARG A C 1
ATOM 731 O O . ARG A 1 92 ? 7.458 5.651 -13.301 1.00 90.69 92 ARG A O 1
ATOM 738 N N . GLU A 1 93 ? 7.976 7.228 -14.809 1.00 89.50 93 GLU A N 1
ATOM 739 C CA . GLU A 1 93 ? 7.239 8.310 -14.151 1.00 89.50 93 GLU A CA 1
ATOM 740 C C . GLU A 1 93 ? 5.739 8.017 -14.094 1.00 89.50 93 GLU A C 1
ATOM 742 O O . GLU A 1 93 ? 5.152 8.054 -13.014 1.00 89.50 93 GLU A O 1
ATOM 747 N N . ILE A 1 94 ? 5.134 7.586 -15.205 1.00 90.69 94 ILE A N 1
ATOM 748 C CA . ILE A 1 94 ? 3.710 7.214 -15.243 1.00 90.69 94 ILE A CA 1
ATOM 749 C C . ILE A 1 94 ? 3.412 6.082 -14.250 1.00 90.69 94 ILE A C 1
ATOM 751 O O . ILE A 1 94 ? 2.453 6.157 -13.481 1.00 90.69 94 ILE A O 1
ATOM 755 N N . ARG A 1 95 ? 4.252 5.041 -14.209 1.00 85.62 95 ARG A N 1
ATOM 756 C CA . ARG A 1 95 ? 4.070 3.919 -13.272 1.00 85.62 95 ARG A CA 1
ATOM 757 C C . ARG A 1 95 ? 4.193 4.354 -11.815 1.00 85.62 95 ARG A C 1
ATOM 759 O O . ARG A 1 95 ? 3.426 3.886 -10.976 1.00 85.62 95 ARG A O 1
ATOM 766 N N . THR A 1 96 ? 5.141 5.236 -11.501 1.00 91.12 96 THR A N 1
ATOM 767 C CA . THR A 1 96 ? 5.302 5.740 -10.128 1.00 91.12 96 THR A CA 1
ATOM 768 C C . THR A 1 96 ? 4.155 6.668 -9.727 1.00 91.12 96 THR A C 1
ATOM 770 O O . THR A 1 96 ? 3.678 6.567 -8.598 1.00 91.12 96 THR A O 1
ATOM 773 N N . ALA A 1 97 ? 3.645 7.496 -10.642 1.00 87.25 97 ALA A N 1
ATOM 774 C CA . ALA A 1 97 ? 2.455 8.315 -10.421 1.00 87.25 97 ALA A CA 1
ATOM 775 C C . ALA A 1 97 ? 1.213 7.451 -10.137 1.00 87.25 97 ALA A C 1
ATOM 777 O O . ALA A 1 97 ? 0.565 7.638 -9.109 1.00 87.25 97 ALA A O 1
ATOM 778 N N . GLN A 1 98 ? 0.952 6.431 -10.961 1.00 90.50 98 GLN A N 1
ATOM 779 C CA . GLN A 1 98 ? -0.155 5.489 -10.746 1.00 90.50 98 GLN A CA 1
ATOM 780 C C . GLN A 1 98 ? -0.025 4.718 -9.425 1.00 90.50 98 GLN A C 1
ATOM 782 O O . GLN A 1 98 ? -1.019 4.447 -8.754 1.00 90.50 98 GLN A O 1
ATOM 787 N N . ALA A 1 99 ? 1.196 4.347 -9.027 1.00 86.88 99 ALA A N 1
ATOM 788 C CA . ALA A 1 99 ? 1.422 3.703 -7.737 1.00 86.88 99 ALA A CA 1
ATOM 789 C C . ALA A 1 99 ? 1.078 4.645 -6.572 1.00 86.88 99 ALA A C 1
ATOM 791 O O . ALA A 1 99 ? 0.384 4.232 -5.644 1.00 86.88 99 ALA A O 1
ATOM 792 N N . ARG A 1 100 ? 1.503 5.915 -6.637 1.00 84.75 100 ARG A N 1
ATOM 793 C CA . ARG A 1 100 ? 1.181 6.936 -5.624 1.00 84.75 100 ARG A CA 1
ATOM 794 C C . ARG A 1 100 ? -0.320 7.184 -5.518 1.00 84.75 100 ARG A C 1
ATOM 796 O O . ARG A 1 100 ? -0.841 7.233 -4.408 1.00 84.75 100 ARG A O 1
ATOM 803 N N . GLU A 1 101 ? -1.010 7.276 -6.649 1.00 85.75 101 GLU A N 1
ATOM 804 C CA . GLU A 1 101 ? -2.464 7.452 -6.701 1.00 85.75 101 GLU A CA 1
ATOM 805 C C . GLU A 1 101 ? -3.195 6.277 -6.036 1.00 85.75 101 GLU A C 1
ATOM 807 O O . GLU A 1 101 ? -3.997 6.475 -5.128 1.00 85.75 101 GLU A O 1
ATOM 812 N N . ARG A 1 102 ? -2.823 5.032 -6.360 1.00 84.56 102 ARG A N 1
ATOM 813 C CA . ARG A 1 102 ? -3.409 3.841 -5.715 1.00 84.56 102 ARG A CA 1
ATOM 814 C C . ARG A 1 102 ? -3.185 3.809 -4.203 1.00 84.56 102 ARG A C 1
ATOM 816 O O . ARG A 1 102 ? -4.059 3.344 -3.466 1.00 84.56 102 ARG A O 1
ATOM 823 N N . LEU A 1 103 ? -2.019 4.258 -3.732 1.00 81.19 103 LEU A N 1
ATOM 824 C CA . LEU A 1 103 ? -1.729 4.366 -2.299 1.00 81.19 103 LEU A CA 1
ATOM 825 C C . LEU A 1 103 ? -2.596 5.442 -1.638 1.00 81.19 103 LEU A C 1
ATOM 827 O O . LEU A 1 103 ? -3.177 5.191 -0.581 1.00 81.19 103 LEU A O 1
ATOM 831 N N . HIS A 1 104 ? -2.738 6.597 -2.284 1.00 78.19 104 HIS A N 1
ATOM 832 C CA . HIS A 1 104 ? -3.605 7.681 -1.836 1.00 78.19 104 HIS A CA 1
ATOM 833 C C . HIS A 1 104 ? -5.074 7.231 -1.752 1.00 78.19 104 HIS A C 1
ATOM 835 O O . HIS A 1 104 ? -5.700 7.385 -0.706 1.00 78.19 104 HIS A O 1
ATOM 841 N N . ASP A 1 105 ? -5.598 6.553 -2.773 1.00 82.06 105 ASP A N 1
ATOM 842 C CA . ASP A 1 105 ? -6.967 6.017 -2.779 1.00 82.06 105 ASP A CA 1
ATOM 843 C C . ASP A 1 105 ? -7.192 4.940 -1.718 1.00 82.06 105 ASP A C 1
ATOM 845 O O . ASP A 1 105 ? -8.284 4.794 -1.158 1.00 82.06 105 ASP A O 1
ATOM 849 N N . ARG A 1 106 ? -6.174 4.116 -1.450 1.00 75.50 106 ARG A N 1
ATOM 850 C CA . ARG A 1 106 ? -6.237 3.132 -0.366 1.00 75.50 106 ARG A CA 1
ATOM 851 C C . ARG A 1 106 ? -6.331 3.833 0.985 1.00 75.50 106 ARG A C 1
ATOM 853 O O . ARG A 1 106 ? -7.155 3.418 1.800 1.00 75.50 106 ARG A O 1
ATOM 860 N N . ARG A 1 107 ? -5.545 4.891 1.192 1.00 74.31 107 ARG A N 1
ATOM 861 C CA . ARG A 1 107 ? -5.579 5.703 2.410 1.00 74.31 107 ARG A CA 1
ATOM 862 C C . ARG A 1 107 ? -6.929 6.389 2.585 1.00 74.31 107 ARG A C 1
ATOM 864 O O . ARG A 1 107 ? -7.542 6.209 3.627 1.00 74.31 107 ARG A O 1
ATOM 871 N N . HIS A 1 108 ? -7.452 7.053 1.553 1.00 74.69 108 HIS A N 1
ATOM 872 C CA . HIS A 1 108 ? -8.783 7.675 1.602 1.00 74.69 108 HIS A CA 1
ATOM 873 C C . HIS A 1 108 ? -9.877 6.681 1.973 1.00 74.69 108 HIS A C 1
ATOM 875 O O . HIS A 1 108 ? -10.715 6.972 2.818 1.00 74.69 108 HIS A O 1
ATOM 881 N N . ARG A 1 109 ? -9.845 5.465 1.417 1.00 73.25 109 ARG A N 1
ATOM 882 C CA . ARG A 1 109 ? -10.801 4.411 1.795 1.00 73.25 109 ARG A CA 1
ATOM 883 C C . ARG A 1 109 ? -10.629 3.937 3.238 1.00 73.25 109 ARG A C 1
ATOM 885 O O . ARG A 1 109 ? -11.618 3.578 3.871 1.00 73.25 109 ARG A O 1
ATOM 892 N N . GLN A 1 110 ? -9.401 3.877 3.747 1.00 72.12 110 GLN A N 1
ATOM 893 C CA . GLN A 1 110 ? -9.137 3.524 5.144 1.00 72.12 110 GLN A CA 1
ATOM 894 C C . GLN A 1 110 ? -9.597 4.630 6.096 1.00 72.12 110 GLN A C 1
ATOM 896 O O . GLN A 1 110 ? -10.265 4.326 7.080 1.00 72.12 110 GLN A O 1
ATOM 901 N N . ASP A 1 111 ? -9.308 5.889 5.779 1.00 70.31 111 ASP A N 1
ATOM 902 C CA . ASP A 1 111 ? -9.732 7.039 6.573 1.00 70.31 111 ASP A CA 1
ATOM 903 C C . ASP A 1 111 ? -11.259 7.212 6.529 1.00 70.31 111 ASP A C 1
ATOM 905 O O . ASP A 1 111 ? -11.868 7.391 7.577 1.00 70.31 111 ASP A O 1
ATOM 909 N N . ALA A 1 112 ? -11.910 7.015 5.378 1.00 70.69 112 ALA A N 1
ATOM 910 C CA . ALA A 1 112 ? -13.371 7.005 5.274 1.00 70.69 112 ALA A CA 1
ATOM 911 C C . ALA A 1 112 ? -14.011 5.883 6.111 1.00 70.69 112 ALA A C 1
ATOM 913 O O . ALA A 1 112 ? -14.999 6.111 6.801 1.00 70.69 112 ALA A O 1
ATOM 914 N N . LYS A 1 113 ? -13.428 4.675 6.113 1.00 70.19 113 LYS A N 1
ATOM 915 C CA . LYS A 1 113 ? -13.879 3.587 7.000 1.00 70.19 113 LYS A CA 1
ATOM 916 C C . LYS A 1 113 ? -13.658 3.913 8.474 1.00 70.1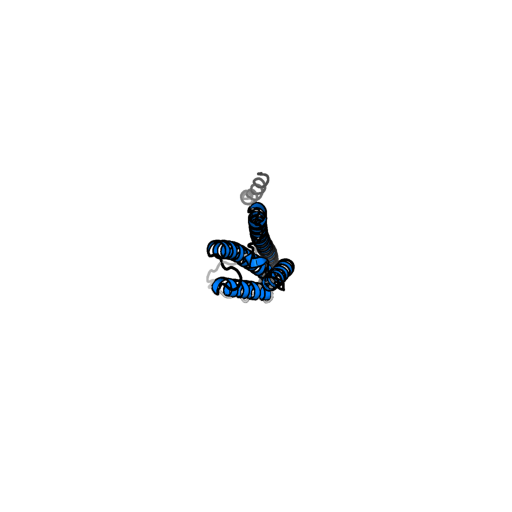9 113 LYS A C 1
ATOM 918 O O . LYS A 1 113 ? -14.481 3.536 9.300 1.00 70.19 113 LYS A O 1
ATOM 923 N N . ALA A 1 114 ? -12.551 4.571 8.810 1.00 65.62 114 ALA A N 1
ATOM 924 C CA . ALA A 1 114 ? -12.286 5.006 10.174 1.00 65.62 114 ALA A CA 1
ATOM 925 C C . ALA A 1 114 ? -13.307 6.063 10.623 1.00 65.62 114 ALA A C 1
ATOM 92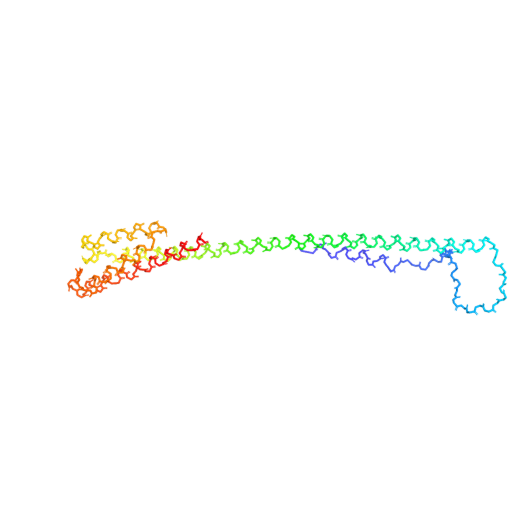7 O O . ALA A 1 114 ? -13.830 5.945 11.724 1.00 65.62 114 ALA A O 1
ATOM 928 N N . LEU A 1 115 ? -13.649 7.023 9.759 1.00 70.88 115 LEU A N 1
ATOM 929 C CA . LEU A 1 115 ? -14.692 8.021 10.015 1.00 70.88 115 LEU A CA 1
ATOM 930 C C . LEU A 1 115 ? -16.066 7.373 10.196 1.00 70.88 115 LEU A C 1
ATOM 932 O O . LEU A 1 115 ? -16.703 7.622 11.206 1.00 70.88 115 LEU A O 1
ATOM 936 N N . GLN A 1 116 ? -16.470 6.454 9.316 1.00 71.00 116 GLN A N 1
ATOM 937 C CA . GLN A 1 116 ? -17.732 5.714 9.468 1.00 71.00 116 GLN A CA 1
ATOM 938 C C . GLN A 1 116 ? -17.803 4.913 10.775 1.00 71.00 116 GLN A C 1
ATOM 940 O O . GLN A 1 116 ? -18.870 4.754 11.358 1.00 71.00 116 GLN A O 1
ATOM 945 N N . LEU A 1 117 ? -16.675 4.371 11.242 1.00 65.44 117 LEU A N 1
ATOM 946 C CA . LEU A 1 117 ? -16.609 3.666 12.522 1.00 65.44 117 LEU A CA 1
ATOM 947 C C . LEU A 1 117 ? -16.672 4.626 13.716 1.00 65.44 117 LEU A C 1
ATOM 949 O O . LEU A 1 117 ? -17.248 4.255 14.733 1.00 65.44 117 LEU A O 1
ATOM 953 N N . LEU A 1 118 ? -16.103 5.829 13.601 1.00 68.62 118 LEU A N 1
ATOM 954 C CA . LEU A 1 118 ? -16.246 6.885 14.606 1.00 68.62 118 LEU A CA 1
ATOM 955 C C . LEU A 1 118 ? -17.690 7.392 14.663 1.00 68.62 118 LEU A C 1
ATOM 957 O O . LEU A 1 118 ? -18.273 7.400 15.741 1.00 68.62 118 LEU A O 1
ATOM 961 N N . GLU A 1 119 ? -18.293 7.690 13.513 1.00 65.38 119 GLU A N 1
ATOM 962 C CA . GLU A 1 119 ? -19.711 8.046 13.398 1.00 65.38 119 GLU A CA 1
ATOM 963 C C . GLU A 1 119 ? -20.595 6.934 13.967 1.00 65.38 119 GLU A C 1
ATOM 965 O O . GLU A 1 119 ? -21.476 7.213 14.762 1.00 65.38 119 GLU A O 1
ATOM 970 N N . ALA A 1 120 ? -20.314 5.654 13.699 1.00 59.44 120 ALA A N 1
ATOM 971 C CA . ALA A 1 120 ? -21.063 4.547 14.300 1.00 59.44 120 ALA A CA 1
ATOM 972 C C . ALA A 1 120 ? -20.913 4.452 15.833 1.00 59.44 120 ALA A C 1
ATOM 974 O O . ALA A 1 120 ? -21.813 3.939 16.498 1.00 59.44 120 ALA A O 1
ATOM 975 N N . ILE A 1 121 ? -19.793 4.910 16.405 1.00 60.03 121 ILE A N 1
ATOM 976 C CA . ILE A 1 121 ? -19.605 5.007 17.862 1.00 60.03 121 ILE A CA 1
ATOM 977 C C . ILE A 1 121 ? -20.397 6.199 18.424 1.00 60.03 121 ILE A C 1
ATOM 979 O O . ILE A 1 121 ? -21.011 6.069 19.485 1.00 60.03 121 ILE A O 1
ATOM 983 N N . GLU A 1 122 ? -20.414 7.329 17.715 1.00 61.25 122 GLU A N 1
ATOM 984 C CA . GLU A 1 122 ? -21.131 8.551 18.102 1.00 61.25 122 GLU A CA 1
ATOM 985 C C . GLU A 1 122 ? -22.661 8.416 17.939 1.00 61.25 122 GLU A C 1
ATOM 987 O O . GLU A 1 122 ? -23.407 8.639 18.898 1.00 61.25 122 GLU A O 1
ATOM 992 N N . ASP A 1 123 ? -23.139 7.956 16.778 1.00 58.47 123 ASP A N 1
ATOM 993 C CA . ASP A 1 123 ? -24.554 7.726 16.437 1.00 58.47 123 ASP A CA 1
ATOM 994 C C . ASP A 1 123 ? -25.202 6.653 17.302 1.00 58.47 123 ASP A C 1
ATOM 996 O O . ASP A 1 123 ? -26.390 6.736 17.632 1.00 58.47 123 ASP A O 1
ATOM 1000 N N . ALA A 1 124 ? -24.425 5.658 17.736 1.00 52.59 124 ALA A N 1
ATOM 1001 C CA . ALA A 1 124 ? -24.908 4.658 18.675 1.00 52.59 124 ALA A CA 1
ATOM 1002 C C . ALA A 1 124 ? -25.274 5.255 20.051 1.00 52.59 124 ALA A C 1
ATOM 1004 O O . ALA A 1 124 ? -25.712 4.492 20.916 1.00 52.59 124 ALA A O 1
ATOM 1005 N N . LYS A 1 125 ? -25.138 6.584 20.265 1.00 46.84 125 LYS A N 1
ATOM 1006 C CA . LYS A 1 125 ? -25.433 7.287 21.528 1.00 46.84 125 LYS A CA 1
ATOM 1007 C C . LYS A 1 125 ? -24.925 6.462 22.705 1.00 46.84 125 LYS A C 1
ATOM 1009 O O . LYS A 1 125 ? -25.647 6.213 23.674 1.00 46.84 125 LYS A O 1
ATOM 1014 N N . VAL A 1 126 ? -23.704 5.940 22.567 1.00 55.19 126 VAL A N 1
ATOM 1015 C CA . VAL A 1 126 ? -23.147 4.991 23.520 1.00 55.19 126 VAL A CA 1
ATOM 1016 C C . VAL A 1 126 ? -22.836 5.788 24.773 1.00 55.19 126 VAL A C 1
ATOM 1018 O O . VAL A 1 126 ? -21.775 6.392 24.908 1.00 55.19 126 VAL A O 1
ATOM 1021 N N . VAL A 1 127 ? -23.764 5.774 25.729 1.00 61.12 127 VAL A N 1
ATOM 1022 C CA . VAL A 1 127 ? -23.362 5.806 27.130 1.00 61.12 127 VAL A CA 1
ATOM 1023 C C . VAL A 1 127 ? -22.327 4.697 27.233 1.00 61.12 127 VAL A C 1
ATOM 1025 O O . VAL A 1 127 ? -22.683 3.524 27.095 1.00 61.12 127 VAL A O 1
ATOM 1028 N N . TRP A 1 128 ? -21.047 5.082 27.325 1.00 69.94 128 TRP A N 1
ATOM 1029 C CA . TRP A 1 128 ? -19.941 4.141 27.461 1.00 69.94 128 TRP A CA 1
ATOM 1030 C C . TRP A 1 128 ? -20.374 3.082 28.466 1.00 69.94 128 TRP A C 1
ATOM 1032 O O . TRP A 1 128 ? -20.805 3.488 29.556 1.00 69.94 128 TRP A O 1
ATOM 1042 N N . PRO A 1 129 ? -20.315 1.782 28.103 1.00 75.31 129 PRO A N 1
ATOM 1043 C CA . PRO A 1 129 ? -20.644 0.705 29.015 1.00 75.31 129 PRO A CA 1
ATOM 1044 C C . PRO A 1 129 ? -20.132 1.024 30.418 1.00 75.31 129 PRO A C 1
ATOM 1046 O O . PRO A 1 129 ? -18.997 1.484 30.568 1.00 75.31 129 PRO A O 1
ATOM 1049 N N . THR A 1 130 ? -20.955 0.834 31.446 1.00 76.50 130 THR A N 1
ATOM 1050 C CA . THR A 1 130 ? -20.574 1.071 32.845 1.00 76.50 130 THR A CA 1
ATOM 1051 C C . THR A 1 130 ? -19.304 0.300 33.200 1.00 76.50 130 THR A C 1
ATOM 1053 O O . THR A 1 130 ? -18.492 0.786 33.985 1.00 76.50 130 THR A O 1
ATOM 1056 N N . ALA A 1 131 ? -19.051 -0.814 32.506 1.00 74.56 131 ALA A N 1
ATOM 1057 C CA . ALA A 1 131 ? -17.800 -1.563 32.547 1.00 74.56 131 ALA A CA 1
ATOM 1058 C C . ALA A 1 131 ? -16.538 -0.719 32.281 1.00 74.56 131 ALA A C 1
ATOM 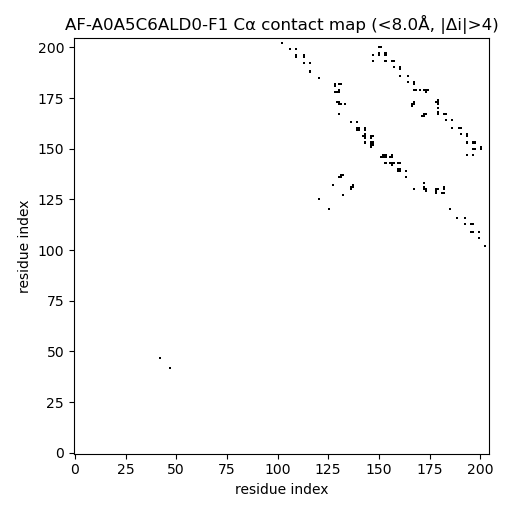1060 O O . ALA A 1 131 ? -15.470 -0.959 32.844 1.00 74.56 131 ALA A O 1
ATOM 1061 N N . PHE A 1 132 ? -16.660 0.297 31.431 1.00 81.62 132 PHE A N 1
ATOM 1062 C CA . PHE A 1 132 ? -15.592 1.219 31.060 1.00 81.62 132 PHE A CA 1
ATOM 1063 C C . PHE A 1 132 ? -15.515 2.460 31.953 1.00 81.62 132 PHE A C 1
ATOM 1065 O O . PHE A 1 132 ? -14.571 3.239 31.830 1.00 81.62 132 PHE A O 1
ATOM 1072 N N . GLN A 1 133 ? -16.456 2.637 32.887 1.00 79.75 133 GLN A N 1
ATOM 1073 C CA . GLN A 1 133 ? -16.367 3.680 33.914 1.00 79.75 133 GLN A CA 1
ATOM 1074 C C . GLN A 1 133 ? -15.368 3.324 35.022 1.00 79.75 133 GLN A C 1
ATOM 1076 O O . GLN A 1 133 ? -14.963 4.202 35.785 1.00 79.75 133 GLN A O 1
ATOM 1081 N N . ASN A 1 134 ? -14.915 2.065 35.087 1.00 81.75 134 ASN A N 1
ATOM 1082 C CA . ASN A 1 134 ? -13.836 1.658 35.978 1.00 81.75 134 ASN A CA 1
ATOM 1083 C C . ASN A 1 134 ? -12.572 2.512 35.705 1.00 81.75 134 ASN A C 1
ATOM 1085 O O . ASN A 1 134 ? -12.128 2.575 34.554 1.00 81.75 134 ASN A O 1
ATOM 1089 N N . PRO A 1 135 ? -11.950 3.140 36.726 1.00 79.94 135 PRO A N 1
ATOM 1090 C CA . PRO A 1 135 ? -10.765 3.983 36.548 1.00 79.94 135 PRO A CA 1
ATOM 1091 C C . PRO A 1 135 ? -9.613 3.302 35.797 1.00 79.94 135 PRO A C 1
ATOM 1093 O O . PRO A 1 135 ? -8.911 3.956 35.025 1.00 79.94 135 PRO A O 1
ATOM 1096 N N . TRP A 1 136 ? -9.429 1.993 35.992 1.00 88.44 136 TRP A N 1
ATOM 1097 C CA . TRP A 1 136 ? -8.419 1.189 35.301 1.00 88.44 136 TRP A CA 1
ATOM 1098 C C . TRP A 1 136 ? -8.722 1.057 33.801 1.00 88.44 136 TRP A C 1
ATOM 1100 O O . TRP A 1 136 ? -7.832 1.276 32.975 1.00 88.44 136 TRP A O 1
ATOM 1110 N N . ALA A 1 137 ? -9.979 0.766 33.448 1.00 82.38 137 ALA A N 1
ATOM 1111 C CA . ALA A 1 137 ? -10.416 0.617 32.059 1.00 82.38 137 ALA A CA 1
ATOM 1112 C C . ALA A 1 137 ? -10.418 1.969 31.339 1.00 82.38 137 ALA A C 1
ATOM 1114 O O . ALA A 1 137 ? -9.956 2.075 30.208 1.00 82.38 137 ALA A O 1
ATOM 1115 N N . LYS A 1 138 ? -10.858 3.026 32.027 1.00 78.62 138 LYS A N 1
ATOM 1116 C CA . LYS A 1 138 ? -10.908 4.392 31.501 1.00 78.62 138 LYS A CA 1
ATOM 1117 C C . LYS A 1 138 ? -9.525 4.947 31.159 1.00 78.62 138 LYS A C 1
ATOM 1119 O O . LYS A 1 138 ? -9.388 5.613 30.138 1.00 78.62 138 LYS A O 1
ATOM 1124 N N . ARG A 1 139 ? -8.503 4.675 31.985 1.00 81.38 139 ARG A N 1
ATOM 1125 C CA . ARG A 1 139 ? -7.109 5.057 31.681 1.00 81.38 139 ARG A CA 1
ATOM 1126 C C . ARG A 1 139 ? -6.609 4.361 30.418 1.00 81.38 139 ARG A C 1
ATOM 1128 O O . ARG A 1 139 ? -6.169 5.036 29.50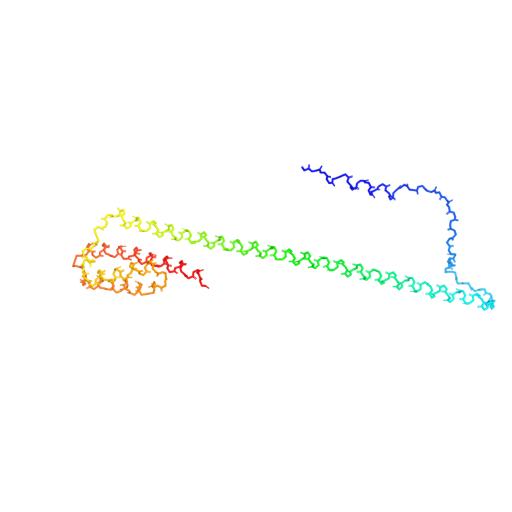3 1.00 81.38 139 ARG A O 1
ATOM 1135 N N . ARG A 1 140 ? -6.788 3.043 30.319 1.00 84.31 140 ARG A N 1
ATOM 1136 C CA . ARG A 1 140 ? -6.383 2.272 29.133 1.00 84.31 140 ARG A CA 1
ATOM 1137 C C . ARG A 1 140 ? -7.120 2.693 27.868 1.00 84.31 140 ARG A C 1
ATOM 1139 O O . ARG A 1 140 ? -6.513 2.804 26.818 1.00 84.31 140 ARG A O 1
ATOM 1146 N N . LEU A 1 141 ? -8.420 2.964 27.953 1.00 83.25 141 LEU A N 1
ATOM 1147 C CA . LEU A 1 141 ? -9.175 3.470 26.805 1.00 83.25 141 LEU A CA 1
ATOM 1148 C C . LEU A 1 141 ? -8.696 4.854 26.366 1.00 83.25 141 LEU A C 1
ATOM 1150 O O . LEU A 1 141 ? -8.667 5.127 25.171 1.00 83.25 141 LEU A O 1
ATOM 1154 N N . ARG A 1 142 ? -8.295 5.715 27.308 1.00 80.00 142 ARG A N 1
ATOM 1155 C CA . ARG A 1 142 ? -7.684 7.006 26.980 1.00 80.00 142 ARG A CA 1
ATOM 1156 C C . ARG A 1 142 ? -6.360 6.816 26.252 1.00 80.00 142 ARG A C 1
ATOM 1158 O O . ARG A 1 142 ? -6.194 7.391 25.188 1.00 80.00 142 ARG A O 1
ATOM 1165 N N . ASP A 1 143 ? -5.488 5.967 26.774 1.00 80.94 143 ASP A N 1
ATOM 1166 C CA . ASP A 1 143 ? -4.204 5.661 26.148 1.00 80.94 143 ASP A CA 1
ATOM 1167 C C . ASP A 1 143 ? -4.391 5.069 24.731 1.00 80.94 143 ASP A C 1
ATOM 1169 O O . ASP A 1 143 ? -3.666 5.429 23.804 1.00 80.94 143 ASP A O 1
ATOM 1173 N N . VAL A 1 144 ? -5.422 4.236 24.519 1.00 81.75 144 VAL A N 1
ATOM 1174 C CA . VAL A 1 144 ? -5.831 3.750 23.187 1.00 81.75 144 VAL A CA 1
ATOM 1175 C C . VAL A 1 144 ? -6.269 4.903 22.281 1.00 81.75 144 VAL A C 1
ATOM 1177 O O . VAL A 1 144 ? -5.856 4.949 21.123 1.00 81.75 144 VAL A O 1
ATOM 1180 N N . CYS A 1 145 ? -7.089 5.834 22.772 1.00 77.69 145 CYS A N 1
ATOM 1181 C CA . CYS A 1 145 ? -7.513 7.008 22.003 1.00 77.69 145 CYS A CA 1
ATOM 1182 C C . CYS A 1 145 ? -6.330 7.923 21.647 1.00 77.69 145 CYS A C 1
ATOM 1184 O O . CYS A 1 145 ? -6.216 8.356 20.500 1.00 77.69 145 CYS A O 1
ATOM 1186 N N . ASP A 1 146 ? -5.415 8.156 22.586 1.00 73.56 146 ASP A N 1
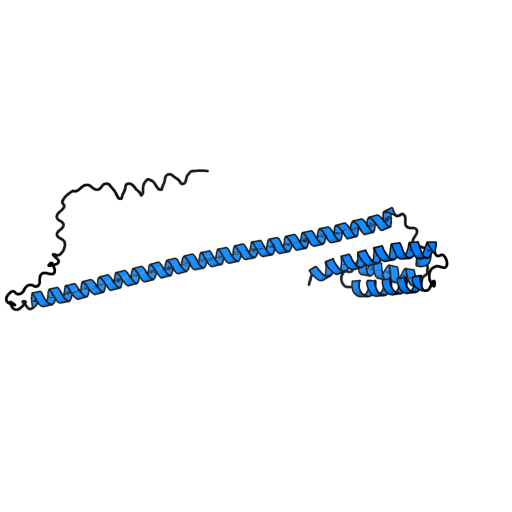ATOM 1187 C CA . ASP A 1 146 ? -4.205 8.951 22.366 1.00 73.56 146 ASP A CA 1
ATOM 1188 C C . ASP A 1 146 ? -3.286 8.269 21.334 1.00 73.56 146 ASP A C 1
ATOM 1190 O O . ASP A 1 146 ? -2.732 8.914 20.438 1.00 73.56 146 ASP A O 1
ATOM 1194 N N . ALA A 1 147 ? -3.193 6.938 21.380 1.00 75.62 147 ALA A N 1
ATOM 1195 C CA . ALA A 1 147 ? -2.469 6.138 20.397 1.00 75.62 147 ALA A CA 1
ATOM 1196 C C . ALA A 1 147 ? -3.158 6.071 19.022 1.00 75.62 147 ALA A C 1
ATOM 1198 O O . ALA A 1 147 ? -2.487 5.890 18.008 1.00 75.62 147 ALA A O 1
ATOM 1199 N N . LEU A 1 148 ? -4.479 6.242 18.946 1.00 70.25 148 LEU A N 1
ATOM 1200 C CA . LEU A 1 148 ? -5.197 6.385 17.674 1.00 70.25 148 LEU A CA 1
ATOM 1201 C C . LEU A 1 148 ? -4.928 7.746 17.014 1.00 70.25 148 LEU A C 1
ATOM 1203 O O . LEU A 1 148 ? -4.926 7.828 15.783 1.00 70.25 148 LEU A O 1
ATOM 1207 N N . GLY A 1 149 ? -4.662 8.788 17.811 1.00 67.81 149 GLY A N 1
ATOM 1208 C CA . GLY A 1 149 ? -4.192 10.089 17.327 1.00 67.81 149 GLY A CA 1
ATOM 1209 C C . GLY A 1 149 ? -2.745 10.062 16.821 1.00 67.81 149 GLY A C 1
ATOM 1210 O O . GLY A 1 149 ? -2.405 10.786 15.887 1.00 67.81 149 GLY A O 1
ATOM 1211 N N . ASN A 1 150 ? -1.910 9.178 17.379 1.00 68.81 150 ASN A N 1
ATOM 1212 C CA . ASN A 1 150 ? -0.487 9.056 17.059 1.00 68.81 150 ASN A CA 1
ATOM 1213 C C . ASN A 1 150 ? -0.167 7.729 16.350 1.00 68.81 150 ASN A C 1
ATOM 1215 O O . ASN A 1 150 ? 0.028 6.695 16.985 1.00 68.81 150 ASN A O 1
ATOM 1219 N N . SER A 1 151 ? -0.001 7.759 15.024 1.00 60.53 151 SER A N 1
ATOM 1220 C CA . SER A 1 151 ? 0.205 6.575 14.162 1.00 60.53 151 SER A CA 1
ATOM 1221 C C . SER A 1 151 ? 1.335 5.617 14.587 1.00 60.53 151 SER A C 1
ATOM 1223 O O . SER A 1 151 ? 1.270 4.426 14.270 1.00 60.53 151 SER A O 1
ATOM 1225 N N . TYR A 1 152 ? 2.340 6.107 15.323 1.00 53.41 152 TYR A N 1
ATOM 1226 C CA . TYR A 1 152 ? 3.475 5.329 15.839 1.00 53.41 152 TYR A CA 1
ATOM 1227 C C . TYR A 1 152 ? 3.191 4.569 17.151 1.00 53.41 152 TYR A C 1
ATOM 1229 O O . TYR A 1 152 ? 3.879 3.597 17.444 1.00 53.41 152 TYR A O 1
ATOM 1237 N N . ALA A 1 153 ? 2.170 4.951 17.926 1.00 59.97 153 ALA A N 1
ATOM 1238 C CA . ALA A 1 153 ? 1.877 4.378 19.250 1.00 59.97 153 ALA A CA 1
ATOM 1239 C C . ALA A 1 153 ? 0.866 3.212 19.216 1.00 59.97 153 ALA A C 1
ATOM 1241 O O . ALA A 1 153 ? 0.461 2.673 20.246 1.00 59.97 153 ALA A O 1
ATOM 1242 N N . THR A 1 154 ? 0.457 2.787 18.021 1.00 64.12 154 THR A N 1
ATOM 1243 C CA . THR A 1 154 ? -0.640 1.831 17.819 1.00 64.12 154 THR A CA 1
ATOM 1244 C C . THR A 1 154 ? -0.349 0.403 18.304 1.00 64.12 154 THR A C 1
ATOM 1246 O O . THR A 1 154 ? -1.289 -0.379 18.445 1.00 64.12 154 THR A O 1
ATOM 1249 N N . LEU A 1 155 ? 0.909 0.040 18.582 1.00 66.75 155 LEU A N 1
ATOM 1250 C CA . LEU A 1 155 ? 1.282 -1.265 19.156 1.00 66.75 155 LEU A CA 1
ATOM 1251 C C . LEU A 1 155 ? 0.779 -1.426 20.602 1.00 66.75 155 LEU A C 1
ATOM 1253 O O . LEU A 1 155 ? 0.114 -2.418 20.897 1.00 66.75 155 LEU A O 1
ATOM 1257 N N . GLY A 1 156 ? 0.981 -0.416 21.456 1.00 73.88 156 GLY A N 1
ATOM 1258 C CA . GLY A 1 156 ? 0.500 -0.434 22.845 1.00 73.88 156 GLY A CA 1
ATOM 1259 C C . GLY A 1 156 ? -1.029 -0.405 22.954 1.00 73.88 156 GLY A C 1
ATOM 1260 O O . GLY A 1 156 ? -1.607 -1.025 23.843 1.00 73.88 156 GLY A O 1
ATO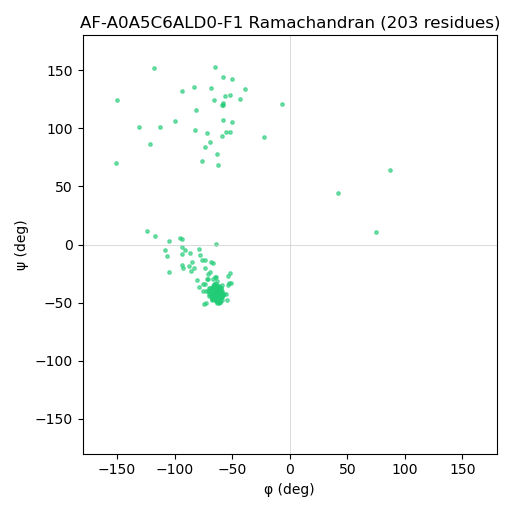M 1261 N N . ALA A 1 157 ? -1.710 0.219 21.986 1.00 80.25 157 ALA A N 1
ATOM 1262 C CA . ALA A 1 157 ? -3.173 0.264 21.946 1.00 80.25 157 ALA A CA 1
ATOM 1263 C C . ALA A 1 157 ? -3.811 -1.133 21.827 1.00 80.25 157 ALA A C 1
ATOM 1265 O O . ALA A 1 157 ? -4.856 -1.405 22.417 1.00 80.25 157 ALA A O 1
ATOM 1266 N N . LYS A 1 158 ? -3.184 -2.049 21.077 1.00 83.56 158 LYS A N 1
ATOM 1267 C CA . LYS A 1 158 ? -3.699 -3.416 20.911 1.00 83.56 158 LYS A CA 1
ATOM 1268 C C . LYS A 1 158 ? -3.554 -4.234 22.196 1.00 83.56 158 LYS A C 1
ATOM 1270 O O . LYS A 1 158 ? -4.474 -4.970 22.550 1.00 83.56 158 LYS A O 1
ATOM 1275 N N . GLU A 1 159 ? -2.431 -4.085 22.893 1.00 85.19 159 GLU A N 1
ATOM 1276 C CA . GLU A 1 159 ? -2.194 -4.733 24.187 1.00 85.19 159 GLU A CA 1
ATOM 1277 C C . GLU A 1 159 ? -3.218 -4.256 25.220 1.00 85.19 159 GLU A C 1
ATOM 1279 O O . GLU A 1 159 ? -3.911 -5.076 25.823 1.00 85.19 159 GLU A O 1
ATOM 1284 N N . GLN A 1 160 ? -3.439 -2.944 25.320 1.00 86.25 160 GLN A N 1
ATOM 1285 C CA . GLN A 1 160 ? -4.427 -2.369 26.233 1.00 86.25 160 GLN A CA 1
ATOM 1286 C C . GLN A 1 160 ? -5.862 -2.840 25.950 1.00 86.25 160 GLN A C 1
ATOM 1288 O O . GLN A 1 160 ? -6.593 -3.167 26.886 1.00 86.25 160 GLN A O 1
ATOM 1293 N N . LEU A 1 161 ? -6.267 -2.947 24.679 1.00 88.62 161 LEU A N 1
ATOM 1294 C CA . LEU A 1 161 ? -7.571 -3.519 24.316 1.00 88.62 161 LEU A CA 1
ATOM 1295 C C . LEU A 1 161 ? -7.671 -5.008 24.682 1.00 88.62 161 LEU A C 1
ATOM 1297 O O . LEU A 1 161 ? -8.718 -5.449 25.163 1.00 88.62 161 LEU A O 1
ATOM 1301 N N . SER A 1 162 ? -6.589 -5.777 24.517 1.00 89.12 162 SER A N 1
ATOM 1302 C CA . SER A 1 162 ? -6.553 -7.196 24.894 1.00 89.12 162 SER A CA 1
ATOM 1303 C C . SER A 1 162 ? -6.666 -7.408 26.409 1.00 89.12 162 SER A C 1
ATOM 1305 O O . SER A 1 162 ? -7.372 -8.314 26.857 1.00 89.12 162 SER A O 1
ATOM 1307 N N . GLU A 1 163 ? -6.062 -6.523 27.204 1.00 88.12 163 GLU A N 1
ATOM 1308 C CA . GLU A 1 163 ? -6.181 -6.534 28.661 1.00 88.12 163 GLU A CA 1
ATOM 1309 C C . GLU A 1 163 ? -7.615 -6.227 29.104 1.00 88.12 163 GLU A C 1
ATOM 1311 O O . GLU A 1 163 ? -8.168 -6.944 29.938 1.00 88.12 163 GLU A O 1
ATOM 1316 N N . ILE A 1 164 ? -8.258 -5.212 28.511 1.00 88.00 164 ILE A N 1
ATOM 1317 C CA . ILE A 1 164 ? -9.664 -4.885 28.807 1.00 88.00 164 ILE A CA 1
ATOM 1318 C C . ILE A 1 164 ? -10.577 -6.056 28.422 1.00 88.00 164 ILE A C 1
ATOM 1320 O O . ILE A 1 164 ? -11.490 -6.410 29.171 1.00 88.00 164 ILE A O 1
ATOM 1324 N N . ARG A 1 165 ? -10.318 -6.701 27.279 1.00 90.56 165 ARG A N 1
ATOM 1325 C CA . ARG A 1 165 ? -11.054 -7.889 26.833 1.00 90.56 165 ARG A CA 1
ATOM 1326 C C . ARG A 1 165 ? -10.923 -9.045 27.824 1.00 90.56 165 ARG A C 1
ATOM 1328 O O . ARG A 1 165 ? -11.925 -9.686 28.143 1.00 90.56 165 ARG A O 1
ATOM 1335 N N . SER A 1 166 ? -9.712 -9.291 28.321 1.00 90.12 166 SER A N 1
ATOM 1336 C CA . SER A 1 166 ? -9.450 -10.308 29.340 1.00 90.12 166 SER A CA 1
ATOM 1337 C C . SER A 1 166 ? -10.222 -10.003 30.627 1.00 90.12 166 SER A C 1
ATOM 1339 O O . SER A 1 166 ? -10.998 -10.842 31.089 1.00 90.12 166 SER A O 1
ATOM 1341 N N . ALA A 1 167 ? -10.138 -8.770 31.131 1.00 87.50 167 ALA A N 1
ATOM 1342 C CA . ALA A 1 167 ? -10.842 -8.338 32.338 1.00 87.50 167 ALA A CA 1
ATOM 1343 C C . ALA A 1 167 ? -12.380 -8.425 32.206 1.00 87.50 167 ALA A C 1
ATOM 1345 O O . ALA A 1 167 ? -13.067 -8.815 33.152 1.00 87.50 167 ALA A O 1
ATOM 1346 N N . LEU A 1 168 ? -12.941 -8.152 31.020 1.00 87.44 168 LEU A N 1
ATOM 1347 C CA . LEU A 1 168 ? -14.365 -8.382 30.734 1.00 87.44 168 LEU A CA 1
ATOM 1348 C C . LEU A 1 168 ? -14.730 -9.870 30.711 1.00 87.44 168 LEU A C 1
ATOM 1350 O O . LEU A 1 168 ? -15.781 -10.252 31.229 1.00 87.44 168 LEU A O 1
ATOM 1354 N N . SER A 1 169 ? -13.878 -10.718 30.127 1.00 86.62 169 SER A N 1
ATOM 1355 C CA . SER A 1 169 ? -14.114 -12.168 30.062 1.00 86.62 169 SER A CA 1
ATOM 1356 C C . SER A 1 169 ? -14.083 -12.822 31.445 1.00 86.62 169 SER A C 1
ATOM 1358 O O . SER A 1 169 ? -14.895 -13.699 31.729 1.00 86.62 169 SER A O 1
ATOM 1360 N N . GLN A 1 170 ? -13.221 -12.311 32.327 1.00 87.12 170 GLN A N 1
ATOM 1361 C CA . GLN A 1 170 ? -13.091 -12.726 33.722 1.00 87.12 170 GLN A CA 1
ATOM 1362 C C . GLN A 1 170 ? -14.179 -12.129 34.631 1.00 87.12 170 GLN A C 1
ATOM 1364 O O . GLN A 1 170 ? -14.230 -12.455 35.812 1.00 87.12 170 GLN A O 1
ATOM 1369 N N . GLY A 1 171 ? -15.050 -11.260 34.102 1.00 80.94 171 GLY A N 1
ATOM 1370 C CA . GLY A 1 171 ? -16.136 -10.634 34.861 1.00 80.94 171 GLY A CA 1
ATOM 1371 C C . GLY A 1 171 ? -15.693 -9.522 35.816 1.00 80.94 171 GLY A C 1
ATOM 1372 O O . GLY A 1 171 ? -16.504 -9.052 36.596 1.00 80.94 171 GLY A O 1
ATOM 1373 N N . GLN A 1 172 ? -14.441 -9.062 35.746 1.00 85.38 172 GLN A N 1
ATOM 1374 C CA . GLN A 1 172 ? -13.889 -8.058 36.670 1.00 85.38 172 GLN A CA 1
ATOM 1375 C C . GLN A 1 172 ? -14.406 -6.637 36.416 1.00 85.38 172 GLN A C 1
ATOM 1377 O O . GLN A 1 172 ? -14.292 -5.765 37.274 1.00 85.38 172 GLN A O 1
ATOM 1382 N N . LEU A 1 173 ? -14.915 -6.380 35.209 1.00 81.12 173 LEU A N 1
ATOM 1383 C CA . LEU A 1 173 ? -15.364 -5.053 34.789 1.00 81.12 173 LEU A CA 1
ATOM 1384 C C . LEU A 1 173 ? -16.882 -4.911 34.750 1.00 81.12 173 LEU A C 1
ATOM 1386 O O . LEU A 1 173 ? -17.377 -3.796 34.828 1.00 81.12 173 LEU A O 1
ATOM 1390 N N . ALA A 1 174 ? -17.624 -6.006 34.611 1.00 81.12 174 ALA A N 1
ATOM 1391 C CA . ALA A 1 174 ? -19.076 -5.955 34.543 1.00 81.12 174 ALA A CA 1
ATOM 1392 C C . ALA A 1 174 ? -19.705 -7.226 35.102 1.00 81.12 174 ALA A C 1
ATOM 1394 O O . ALA A 1 174 ? -19.477 -8.326 34.591 1.00 81.12 174 ALA A O 1
ATOM 1395 N N . ASP A 1 175 ? -20.579 -7.027 36.084 1.00 77.19 175 ASP A N 1
ATOM 1396 C CA . ASP A 1 175 ? -21.307 -8.101 36.760 1.00 77.19 175 ASP A CA 1
ATOM 1397 C C . ASP A 1 175 ? -22.445 -8.649 35.883 1.00 77.19 175 ASP A C 1
ATOM 1399 O O . ASP A 1 175 ? -22.737 -9.846 35.859 1.00 77.19 175 ASP A O 1
ATOM 1403 N N . SER A 1 176 ? -23.070 -7.779 35.084 1.00 86.06 176 SER A N 1
ATOM 1404 C CA . SER A 1 176 ? -24.167 -8.151 34.189 1.00 86.06 176 SER A CA 1
ATOM 1405 C C . SER A 1 176 ? -23.664 -8.732 32.868 1.00 86.06 176 SER A C 1
ATOM 1407 O O . SER A 1 176 ? -22.784 -8.182 32.204 1.00 86.06 176 SER A O 1
ATOM 1409 N N . ARG A 1 177 ? -24.288 -9.831 32.427 1.00 84.31 177 ARG A N 1
ATOM 1410 C CA . ARG A 1 177 ? -24.042 -10.427 31.103 1.00 84.31 177 ARG A CA 1
ATOM 1411 C C . ARG A 1 177 ? -24.394 -9.468 29.960 1.00 84.31 177 ARG A C 1
ATOM 1413 O O . ARG A 1 177 ? -23.627 -9.363 29.012 1.00 84.31 177 ARG A O 1
ATOM 1420 N N . LEU A 1 178 ? -25.503 -8.733 30.078 1.00 83.94 178 LEU A N 1
ATOM 1421 C CA . LEU A 1 178 ? -25.921 -7.743 29.074 1.00 83.94 178 LEU A CA 1
ATOM 1422 C C . LEU A 1 178 ? -24.900 -6.610 28.938 1.00 83.94 178 LEU A C 1
ATOM 1424 O O . LEU A 1 178 ? -24.643 -6.127 27.837 1.00 83.94 178 LEU A O 1
ATOM 1428 N N . GLU A 1 179 ? -24.305 -6.209 30.059 1.00 82.75 179 GLU A N 1
ATOM 1429 C CA . GLU A 1 179 ? -23.302 -5.150 30.089 1.00 82.75 179 GLU A CA 1
ATOM 1430 C C . GLU A 1 179 ? -21.973 -5.612 29.486 1.00 82.75 179 GLU A C 1
ATOM 1432 O O . GLU A 1 179 ? -21.371 -4.900 28.681 1.00 82.75 179 GLU A O 1
ATOM 1437 N N . ARG A 1 180 ? -21.564 -6.854 29.776 1.00 83.94 180 ARG A N 1
ATOM 1438 C CA . ARG A 1 180 ? -20.412 -7.487 29.120 1.00 83.94 180 ARG A CA 1
ATOM 1439 C C . ARG A 1 180 ? -20.603 -7.597 27.611 1.00 83.94 180 ARG A C 1
ATOM 1441 O O . ARG A 1 180 ? -19.695 -7.235 26.870 1.00 83.94 180 ARG A O 1
ATOM 1448 N N . ASP A 1 181 ? -21.775 -8.022 27.144 1.00 84.94 181 ASP A N 1
ATOM 1449 C CA . ASP A 1 181 ? -22.057 -8.142 25.707 1.00 84.94 181 ASP A CA 1
ATOM 1450 C C . ASP A 1 181 ? -21.987 -6.782 24.992 1.00 84.94 181 ASP A C 1
ATOM 1452 O O . ASP A 1 181 ? -21.444 -6.684 23.888 1.00 84.94 181 ASP A O 1
ATOM 1456 N N . ARG A 1 182 ? -22.481 -5.709 25.624 1.00 81.94 182 ARG A N 1
ATOM 1457 C CA . ARG A 1 182 ? -22.344 -4.336 25.108 1.00 81.94 182 ARG A CA 1
ATOM 1458 C C . ARG A 1 182 ? -20.884 -3.888 25.075 1.00 81.94 182 ARG A C 1
ATOM 1460 O O . ARG A 1 182 ? -20.432 -3.380 24.049 1.00 81.94 182 ARG A O 1
ATOM 1467 N N . ALA A 1 183 ? -20.138 -4.129 26.150 1.00 83.88 183 ALA A N 1
ATOM 1468 C CA . ALA A 1 183 ? -18.720 -3.798 26.235 1.00 83.88 183 ALA A CA 1
ATOM 1469 C C . ALA A 1 183 ? -17.881 -4.544 25.183 1.00 83.88 183 ALA A C 1
ATOM 1471 O O . ALA A 1 183 ? -17.039 -3.935 24.525 1.00 83.88 183 ALA A O 1
ATOM 1472 N N . PHE A 1 184 ? -18.159 -5.827 24.929 1.00 86.69 184 PHE A N 1
ATOM 1473 C CA . PHE A 1 184 ? -17.487 -6.582 23.869 1.00 86.69 184 PHE A CA 1
ATOM 1474 C C . PHE A 1 184 ? -17.781 -6.033 22.472 1.00 86.69 184 PHE A C 1
ATOM 1476 O O . PHE A 1 184 ? -16.867 -5.959 21.653 1.00 86.69 184 PHE A O 1
ATOM 1483 N N . ARG A 1 185 ? -19.017 -5.604 22.184 1.00 84.94 185 ARG A N 1
ATOM 1484 C CA . ARG A 1 185 ? -19.340 -4.978 20.889 1.00 84.94 185 ARG A CA 1
ATOM 1485 C C . ARG A 1 185 ? -18.528 -3.704 20.664 1.00 84.94 185 ARG A C 1
ATOM 1487 O O . ARG A 1 185 ? -17.968 -3.535 19.586 1.00 84.94 185 ARG A O 1
ATOM 1494 N N . VAL A 1 186 ? -18.419 -2.852 21.684 1.00 83.00 186 VAL A N 1
ATOM 1495 C CA . VAL A 1 186 ? -17.616 -1.620 21.617 1.00 83.00 186 VAL A CA 1
ATOM 1496 C C . VAL A 1 186 ? -16.126 -1.939 21.472 1.00 83.00 186 VAL A C 1
ATOM 1498 O O . VAL A 1 186 ? -15.463 -1.352 20.620 1.00 83.00 186 VAL A O 1
ATOM 1501 N N . LEU A 1 187 ? -15.601 -2.918 22.218 1.00 86.44 187 LEU A N 1
ATOM 1502 C CA . LEU A 1 187 ? -14.210 -3.359 22.066 1.00 86.44 187 LEU A CA 1
ATOM 1503 C C . LEU A 1 187 ? -13.898 -3.838 20.650 1.00 86.44 187 LEU A C 1
ATOM 1505 O O . LEU A 1 187 ? -12.866 -3.465 20.108 1.00 86.44 187 LEU A O 1
ATOM 1509 N N . VAL A 1 188 ? -14.780 -4.623 20.028 1.00 86.62 188 VAL A N 1
ATOM 1510 C CA . VAL A 1 188 ? -14.573 -5.102 18.651 1.00 86.62 188 VAL A CA 1
ATOM 1511 C C . VAL A 1 188 ? -14.503 -3.935 17.661 1.00 86.62 188 VAL A C 1
ATOM 1513 O O . VAL A 1 188 ? -13.727 -3.986 16.705 1.00 86.62 188 VAL A O 1
ATOM 1516 N N . LEU A 1 189 ? -15.285 -2.872 17.872 1.00 81.94 189 LEU A N 1
ATOM 1517 C CA . LEU A 1 189 ? -15.208 -1.664 17.045 1.00 81.94 189 LEU A CA 1
ATOM 1518 C C . LEU A 1 189 ? -13.875 -0.928 17.247 1.00 81.94 189 LEU A C 1
ATOM 1520 O O . LEU A 1 189 ? -13.234 -0.561 16.262 1.00 81.94 189 LEU A O 1
ATOM 1524 N N . LEU A 1 190 ? -13.416 -0.789 18.493 1.00 82.75 190 LEU A N 1
ATOM 1525 C CA . LEU A 1 190 ? -12.118 -0.182 18.813 1.00 82.75 190 LEU A CA 1
ATOM 1526 C C . LEU A 1 190 ? -10.940 -1.000 18.259 1.00 82.75 190 LEU A C 1
ATOM 1528 O O . LEU A 1 190 ? -10.030 -0.434 17.660 1.00 82.75 190 LEU A O 1
ATOM 1532 N N . GLU A 1 191 ? -10.980 -2.331 18.369 1.00 85.88 191 GLU A N 1
ATOM 1533 C CA . GLU A 1 191 ? -9.978 -3.236 17.786 1.00 85.88 191 GLU A CA 1
ATOM 1534 C C . GLU A 1 191 ? -9.894 -3.057 16.260 1.00 85.88 191 GLU A C 1
ATOM 1536 O O . GLU A 1 191 ? -8.800 -2.999 15.691 1.00 85.88 191 GLU A O 1
ATOM 1541 N N . ARG A 1 192 ? -11.043 -2.919 15.583 1.00 82.19 192 ARG A N 1
ATOM 1542 C CA . ARG A 1 192 ? -11.098 -2.657 14.136 1.00 82.19 192 ARG A CA 1
ATOM 1543 C C . ARG A 1 192 ? -10.522 -1.291 13.777 1.00 82.19 192 ARG A C 1
ATOM 1545 O O . ARG A 1 192 ? -9.783 -1.199 12.800 1.00 82.19 192 ARG A O 1
ATOM 1552 N N . LEU A 1 193 ? -10.821 -0.255 14.558 1.00 80.56 193 LEU A N 1
ATOM 1553 C CA . LEU A 1 193 ? -10.261 1.085 14.366 1.00 80.56 193 LEU A CA 1
ATOM 1554 C C . LEU A 1 193 ? -8.735 1.090 14.502 1.00 80.56 193 LEU A C 1
ATOM 1556 O O . LEU A 1 193 ? -8.045 1.601 13.616 1.00 80.56 193 LEU A O 1
ATOM 1560 N N . VAL A 1 194 ? -8.202 0.457 15.552 1.00 82.38 194 VAL A N 1
ATOM 1561 C CA . VAL A 1 194 ? -6.752 0.315 15.757 1.00 82.38 194 VAL A CA 1
ATOM 1562 C C . VAL A 1 194 ? -6.114 -0.439 14.588 1.00 82.38 194 VAL A C 1
ATOM 1564 O O . VAL A 1 194 ? -5.112 0.021 14.041 1.00 82.38 194 VAL A O 1
ATOM 1567 N N . ALA A 1 195 ? -6.718 -1.541 14.133 1.00 81.12 195 ALA A N 1
ATOM 1568 C CA . ALA A 1 195 ? -6.211 -2.305 12.992 1.00 81.12 195 ALA A CA 1
ATOM 1569 C C . ALA A 1 195 ? -6.201 -1.489 11.684 1.00 81.12 195 ALA A C 1
ATOM 1571 O O . ALA A 1 195 ? -5.242 -1.561 10.914 1.00 81.12 195 ALA A O 1
ATOM 1572 N N . ILE A 1 196 ? -7.235 -0.681 11.427 1.00 77.31 196 ILE A N 1
ATOM 1573 C CA . ILE A 1 196 ? -7.296 0.187 10.241 1.00 77.31 196 ILE A CA 1
ATOM 1574 C C . ILE A 1 196 ? -6.195 1.251 10.291 1.00 77.31 196 ILE A C 1
ATOM 1576 O O . ILE A 1 196 ? -5.509 1.459 9.288 1.00 77.31 196 ILE A O 1
ATOM 1580 N N . LYS A 1 197 ? -5.977 1.887 11.448 1.00 74.06 197 LYS A N 1
ATOM 1581 C CA . LYS A 1 197 ? -4.922 2.898 11.606 1.00 74.06 197 LYS A CA 1
ATOM 1582 C C . LYS A 1 197 ? -3.512 2.302 11.515 1.00 74.06 197 LYS A C 1
ATOM 1584 O O . LYS A 1 197 ? -2.668 2.902 10.855 1.00 74.06 197 LYS A O 1
ATOM 1589 N N . GLN A 1 198 ? -3.274 1.099 12.046 1.00 74.75 198 GLN A N 1
ATOM 1590 C CA . GLN A 1 198 ? -2.014 0.358 11.847 1.00 74.75 198 GLN A CA 1
ATOM 1591 C C . GLN A 1 198 ? -1.742 0.048 10.364 1.00 74.75 198 GLN A C 1
ATOM 1593 O O . GLN A 1 198 ? -0.624 0.197 9.867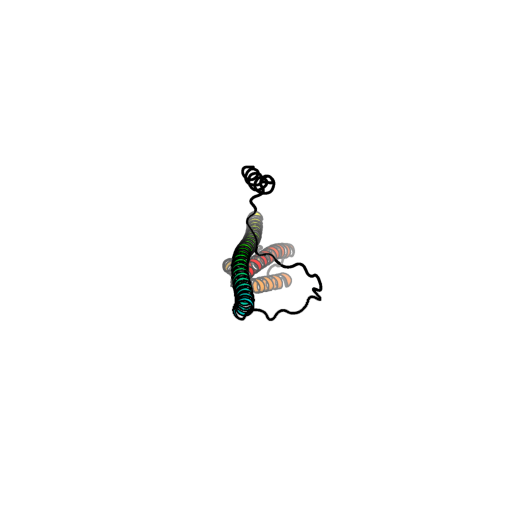 1.00 74.75 198 GLN A O 1
ATOM 1598 N N . LEU A 1 199 ? -2.771 -0.357 9.617 1.00 70.00 199 LEU A N 1
ATOM 1599 C CA . LEU A 1 199 ? -2.644 -0.601 8.178 1.00 70.00 199 LEU A CA 1
ATOM 1600 C C . LEU A 1 199 ? -2.428 0.684 7.372 1.00 70.00 199 LEU A C 1
ATOM 1602 O O . LEU A 1 199 ? -1.908 0.611 6.263 1.00 70.00 199 LEU A O 1
ATOM 1606 N N . SER A 1 200 ? -2.840 1.842 7.890 1.00 65.56 200 SER A N 1
ATOM 1607 C CA . SER A 1 200 ? -2.554 3.136 7.268 1.00 65.56 200 SER A CA 1
ATOM 1608 C C . SER A 1 200 ? -1.145 3.641 7.594 1.00 65.56 200 SER A C 1
ATOM 1610 O O . SER A 1 200 ? -0.570 4.346 6.767 1.00 65.56 200 SER A O 1
ATOM 1612 N N . SER A 1 201 ? -0.585 3.318 8.767 1.00 64.81 201 SER A N 1
ATOM 1613 C CA . SER A 1 201 ? 0.760 3.760 9.166 1.00 64.81 201 SER A CA 1
ATOM 1614 C C . SER A 1 201 ? 1.871 2.935 8.515 1.00 64.81 201 SER A C 1
ATOM 1616 O O . SER A 1 201 ? 2.878 3.491 8.093 1.00 64.81 201 SER A O 1
ATOM 1618 N N . THR A 1 202 ? 1.667 1.628 8.347 1.00 61.06 202 THR A N 1
ATOM 1619 C CA . THR A 1 202 ? 2.627 0.722 7.682 1.00 61.06 202 THR A CA 1
ATOM 1620 C C . THR A 1 202 ? 2.821 0.991 6.189 1.00 61.06 202 THR A C 1
ATOM 1622 O O . THR A 1 202 ? 3.805 0.543 5.621 1.00 61.06 202 THR A O 1
ATOM 1625 N N . VAL A 1 203 ? 1.924 1.741 5.547 1.00 55.41 203 VAL A N 1
ATOM 1626 C CA . VAL A 1 203 ? 2.052 2.141 4.133 1.00 55.41 203 VAL A CA 1
ATOM 1627 C C . VAL A 1 203 ? 3.042 3.310 3.943 1.00 55.41 203 VAL A C 1
ATOM 1629 O O . VAL A 1 203 ? 3.386 3.640 2.811 1.00 55.41 203 VAL A O 1
ATOM 1632 N N . LEU A 1 204 ? 3.506 3.941 5.030 1.00 50.28 204 LEU A N 1
ATOM 1633 C CA . LEU A 1 204 ? 4.426 5.087 5.004 1.00 50.28 204 LEU A CA 1
ATOM 1634 C C . LEU A 1 204 ? 5.917 4.716 5.133 1.00 50.28 204 LEU A C 1
ATOM 1636 O O . LEU A 1 204 ? 6.747 5.603 4.942 1.00 50.28 204 LEU A O 1
ATOM 1640 N N . ASN A 1 205 ? 6.246 3.450 5.423 1.00 43.62 205 ASN A N 1
ATOM 1641 C CA . ASN A 1 205 ? 7.620 2.929 5.497 1.00 43.62 205 ASN A CA 1
ATOM 1642 C C . ASN A 1 205 ? 7.890 1.957 4.347 1.00 43.62 205 ASN A C 1
ATOM 1644 O O . ASN A 1 205 ? 9.025 1.978 3.826 1.00 43.62 205 ASN A O 1
#

Mean predicted aligned error: 18.73 Å

Sequence (205 aa):
MFTHFRIALVLATAICSSTVGQSTQSGPYWPSNEPYYGPQRPLSATGAWRYDQSVREFYHALGSQNQLSAELNRFEIGTVRSEARFNRDANREIRTAQARERLHDRRHRQDAKALQLLEAIEDAKVVWPTAFQNPWAKRRLRDVCDALGNSYATLGAKEQLSEIRSALSQGQLADSRLERDRAFRVLVLLERLVAIKQLSSTVLN

Solvent-accessible surface area (backbone atoms only — not comparable to full-atom values): 11992 Å² total; per-residue (Å²): 138,86,85,75,82,70,67,71,61,68,67,59,62,75,78,77,72,82,73,95,67,92,70,87,71,82,64,86,84,74,81,73,96,63,90,76,90,61,87,84,69,82,70,51,74,68,55,53,49,51,51,54,49,52,53,53,51,49,53,50,53,53,50,52,51,52,50,53,52,51,51,51,52,52,50,53,54,49,52,54,52,51,52,57,46,53,54,48,53,54,52,49,52,53,5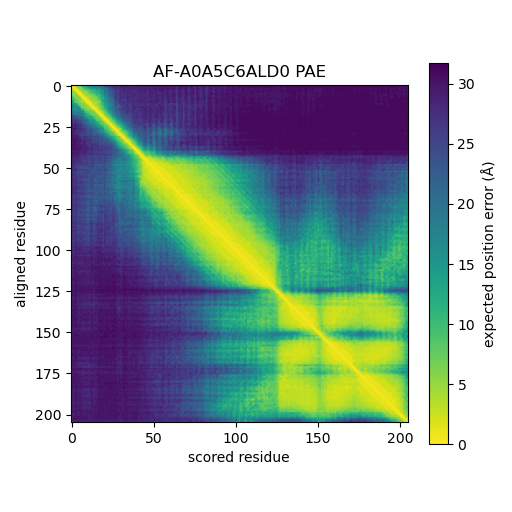3,51,50,55,51,51,49,55,51,50,56,51,44,51,54,46,51,50,51,45,49,54,52,49,48,53,52,57,75,60,64,57,73,70,41,72,42,47,67,40,71,71,45,40,50,43,53,47,53,30,52,56,18,69,75,34,65,85,44,45,69,62,29,53,53,45,50,50,52,52,50,49,38,45,74,72,42,78,44,31,88,46,70,71,50,37,55,52,42,50,55,53,46,54,52,51,54,50,45,52,52,48,46,46,61,57,42,64,74,77,114

Foldseek 3Di:
DDPPPPVVVVVVVVPPDDDDDDPCPPDPDDDPPDPPPDDDDPQDPVRVVVVVVVVVVVVVVVVVVVVVVVVVVVVVVVVVVVVVVVVVVVVVVVVVVVVVVVLVVLLVVLVVVLVVLVVVVVVVVDPPQQLCVPPLNVVLVVQLVVCLVPLVSLVSNLVSLVVSLVCLVVCVRHVDPVSSVVNVVVSVSSNVSSVSSNVNSVSVD

pLDDT: mean 70.94, std 17.81, range [34.34, 91.56]

Secondary structure (DSSP, 8-state):
---SSSSTTTTTSSSS------------------------PPPPHHHHHHHHHHHHHHHHHHHHHHHHHHHHHHHHHHHHHHHHHHHHHHHHHHHHHHHHHHHHHHHHHHHHHHHHHHHHHHHTT----GGGGSHHHHHHHHHHHHHHHSTTSHHHHHHHHHHHHHHHHTTSS-SSHHHHHHHHHHHHHHHHHHHHHHHHHGGG-

Radius of gyration: 44.66 Å; Cα contacts (8 Å, |Δi|>4): 83; chains: 1; bounding box: 80×33×115 Å

Organism: NCBI:txid2528001